Protein AF-A0A1B6IBU1-F1 (afdb_monomer_lite)

Sequence (220 aa):
MGSLEHLNIENLPFLERMDSGTLSNQTMLKSLQVQTWPQIEKYRFRLASVLTTIPSLEKLSVNIQEEILSDQLLGGFSPHLKELRITGENLTAINPESLDGLEDNRGLVLSISHTAINSLPEQLITKLLKIKHLTLDLSHNQFTTFSMDQFYKQPTTWENYGTNLISGGLILNGNQWMCDGSLLRVAQWLRRWLREQVRSTVLDVRLRAVAQIRKATCLT

InterPro domains:
  IPR032675 Leucine-rich repeat domain superfamily [G3DSA:3.80.10.10] (1-219)

pLDDT: mean 86.48, std 11.62, range [50.78, 98.69]

Foldseek 3Di:
DAPAQEDEPPPPPPCPDDALCNCLPNQNHAEYHEEDDPVCCVPHDACLSNLCSHLNHQEYAYEYADQELDASNQNNDHLNHAEYHYEYANHAYYDLRSPPPPLSHQAHEYADAHYAYADHDLSNLVSQLSHQAYEYHDAQYAHAADACCSQPVDRCVCVVVNLRSNLLYYAYYNYAYAPDPRVVSVLVNLVRSLVVCVVPPPVPSSVVSVVRSVRHDYDD

Organism: NCBI:txid320908

Structure (mmCIF, N/CA/C/O backbone):
data_AF-A0A1B6IBU1-F1
#
_entry.id   AF-A0A1B6IBU1-F1
#
loop_
_atom_site.group_PDB
_atom_site.id
_atom_site.type_symbol
_atom_site.label_atom_id
_atom_site.label_alt_id
_atom_site.label_comp_id
_atom_site.label_asym_id
_atom_site.label_entity_id
_atom_site.label_seq_id
_atom_site.pdbx_PDB_ins_code
_atom_site.Cartn_x
_atom_site.Cartn_y
_atom_site.Cartn_z
_atom_site.occupancy
_atom_site.B_iso_or_equiv
_atom_site.auth_seq_id
_atom_site.auth_comp_id
_atom_site.auth_asym_id
_atom_site.auth_atom_id
_atom_site.pdbx_PDB_model_num
ATOM 1 N N . MET A 1 1 ? -19.605 -7.542 24.976 1.00 56.84 1 MET A N 1
ATOM 2 C CA . MET A 1 1 ? -18.286 -7.475 24.310 1.00 56.84 1 MET A CA 1
ATOM 3 C C . MET A 1 1 ? -18.404 -8.195 22.980 1.00 56.84 1 MET A C 1
ATOM 5 O O . MET A 1 1 ? -18.928 -9.303 22.978 1.00 56.84 1 MET A O 1
ATOM 9 N N . GLY A 1 2 ? -18.023 -7.557 21.870 1.00 69.94 2 GLY A N 1
ATOM 10 C CA . GLY A 1 2 ? -18.057 -8.186 20.549 1.00 69.94 2 GLY A CA 1
ATOM 11 C C . GLY A 1 2 ? -16.923 -9.199 20.391 1.00 69.94 2 GLY A C 1
ATOM 12 O O . GLY A 1 2 ? -15.772 -8.883 20.678 1.00 69.94 2 GLY A O 1
ATOM 13 N N . SER A 1 3 ? -17.249 -10.416 19.957 1.00 87.25 3 SER A N 1
ATOM 14 C CA . SER A 1 3 ? -16.292 -11.507 19.707 1.00 87.25 3 SER A CA 1
ATOM 15 C C . SER A 1 3 ? -15.905 -11.635 18.230 1.00 87.25 3 SER A C 1
ATOM 17 O O . SER A 1 3 ? -15.320 -12.640 17.833 1.00 87.25 3 SER A O 1
ATOM 19 N N . LEU A 1 4 ? -16.295 -10.669 17.396 1.00 93.25 4 LEU A N 1
ATOM 20 C CA . LEU A 1 4 ? -16.058 -10.720 15.961 1.00 93.25 4 LEU A CA 1
ATOM 21 C C . LEU A 1 4 ? -14.578 -10.458 15.669 1.00 93.25 4 LEU A C 1
ATOM 23 O O . LEU A 1 4 ? -14.070 -9.397 16.014 1.00 93.25 4 LEU A O 1
ATOM 27 N N . GLU A 1 5 ? -13.901 -11.410 15.025 1.00 95.94 5 GLU A N 1
ATOM 28 C CA . GLU A 1 5 ? -12.484 -11.273 14.644 1.00 95.94 5 GLU A CA 1
ATOM 29 C C . GLU A 1 5 ? -12.283 -10.906 13.169 1.00 95.94 5 GLU A C 1
ATOM 31 O O . GLU A 1 5 ? -11.284 -10.275 12.814 1.00 95.94 5 GLU A O 1
ATOM 36 N N . HIS A 1 6 ? -13.240 -11.277 12.317 1.00 97.31 6 HIS A N 1
ATOM 37 C CA . HIS A 1 6 ? -13.196 -11.075 10.875 1.00 97.31 6 HIS A CA 1
ATOM 38 C C . HIS A 1 6 ? -14.535 -10.526 10.394 1.00 97.31 6 HIS A C 1
ATOM 40 O O . HIS A 1 6 ? -15.583 -11.095 10.700 1.00 97.31 6 HIS A O 1
ATOM 46 N N . LEU A 1 7 ? -14.496 -9.443 9.625 1.00 97.00 7 LEU A N 1
ATOM 47 C CA . LEU A 1 7 ? -15.676 -8.815 9.048 1.00 97.00 7 LEU A CA 1
ATOM 48 C C . LEU A 1 7 ? -15.426 -8.483 7.579 1.00 97.00 7 LEU A C 1
ATOM 50 O O . LEU A 1 7 ? -14.388 -7.920 7.241 1.00 97.00 7 LEU A O 1
ATOM 54 N N . ASN A 1 8 ? -16.395 -8.800 6.724 1.00 97.00 8 ASN A N 1
ATOM 55 C CA . ASN A 1 8 ? -16.472 -8.300 5.358 1.00 97.00 8 ASN A CA 1
ATOM 56 C C . ASN A 1 8 ? -17.789 -7.522 5.202 1.00 97.00 8 ASN A C 1
ATOM 58 O O . ASN A 1 8 ? -18.858 -8.056 5.498 1.00 97.00 8 ASN A O 1
ATOM 62 N N . ILE A 1 9 ? -17.680 -6.262 4.786 1.00 94.56 9 ILE A N 1
ATOM 63 C CA . ILE A 1 9 ? -18.787 -5.340 4.492 1.00 94.56 9 ILE A CA 1
ATOM 64 C C . ILE A 1 9 ? -18.655 -4.726 3.089 1.00 94.56 9 ILE A C 1
ATOM 66 O O . ILE A 1 9 ? -19.127 -3.622 2.838 1.00 94.56 9 ILE A O 1
ATOM 70 N N . GLU A 1 10 ? -17.988 -5.416 2.171 1.00 94.12 10 GLU A N 1
ATOM 71 C CA . GLU A 1 10 ? -17.972 -5.073 0.750 1.00 94.12 10 GLU A CA 1
ATOM 72 C C . GLU A 1 10 ? -19.322 -5.403 0.094 1.00 94.12 10 GLU A C 1
ATOM 74 O O . GLU A 1 10 ? -20.098 -6.224 0.584 1.00 94.12 10 GLU A O 1
ATOM 79 N N . ASN A 1 11 ? -19.588 -4.786 -1.057 1.00 91.88 11 ASN A N 1
ATOM 80 C CA . ASN A 1 11 ? -20.754 -5.032 -1.904 1.00 91.88 11 ASN A CA 1
ATOM 81 C C . ASN A 1 11 ? -22.088 -4.863 -1.167 1.00 91.88 11 ASN A C 1
ATOM 83 O O . ASN A 1 11 ? -22.982 -5.706 -1.251 1.00 91.88 11 ASN A O 1
ATOM 87 N N . LEU A 1 12 ? -22.230 -3.739 -0.464 1.00 91.00 12 LEU A N 1
ATOM 88 C CA . LEU A 1 12 ? -23.486 -3.305 0.147 1.00 91.00 12 LEU A CA 1
ATOM 89 C C . LEU A 1 12 ? -24.153 -2.236 -0.743 1.00 91.00 12 LEU A C 1
ATOM 91 O O . LEU A 1 12 ? -23.999 -1.044 -0.475 1.00 91.00 12 LEU A O 1
ATOM 95 N N . PRO A 1 13 ? -24.881 -2.619 -1.815 1.00 85.12 13 PRO A N 1
ATOM 96 C CA . PRO A 1 13 ? -25.382 -1.680 -2.829 1.00 85.12 13 PRO A CA 1
ATOM 97 C C . PRO A 1 13 ? -26.464 -0.726 -2.312 1.00 85.12 13 PRO A C 1
ATOM 99 O O . PRO A 1 13 ? -26.701 0.316 -2.911 1.00 85.12 13 PRO A O 1
ATOM 102 N N . PHE A 1 14 ? -27.114 -1.079 -1.203 1.00 89.00 14 PHE A N 1
ATOM 103 C CA . PHE A 1 14 ? -28.169 -0.285 -0.570 1.00 89.00 14 PHE A CA 1
ATOM 104 C C . PHE A 1 14 ? -27.694 0.393 0.722 1.00 89.00 14 PHE A C 1
ATOM 106 O O . PHE A 1 14 ? -28.510 0.763 1.562 1.00 89.00 14 PHE A O 1
ATOM 113 N N . LEU A 1 15 ? -26.377 0.512 0.936 1.00 88.56 15 LEU A N 1
ATOM 114 C CA . LEU A 1 15 ? -25.854 1.193 2.115 1.00 88.56 15 LEU A CA 1
ATOM 115 C C . LEU A 1 15 ? -26.104 2.703 2.008 1.00 88.56 15 LEU A C 1
ATOM 117 O O . LEU A 1 15 ? -25.430 3.412 1.268 1.00 88.56 15 LEU A O 1
ATOM 121 N N . GLU A 1 16 ? -27.058 3.200 2.789 1.00 86.25 16 GLU A N 1
ATOM 122 C CA . GLU A 1 16 ? -27.392 4.630 2.826 1.00 86.25 16 GLU A CA 1
ATOM 123 C C . GLU A 1 16 ? -26.594 5.406 3.883 1.00 86.25 16 GLU A C 1
ATOM 125 O O . GLU A 1 16 ? -26.431 6.628 3.789 1.00 86.25 16 GLU A O 1
ATOM 130 N N . ARG A 1 17 ? -26.122 4.710 4.925 1.00 85.62 17 ARG A N 1
ATOM 131 C CA . ARG A 1 17 ? -25.435 5.315 6.067 1.00 85.62 17 ARG A CA 1
ATOM 132 C C . ARG A 1 17 ? -24.555 4.307 6.801 1.00 85.62 17 ARG A C 1
ATOM 134 O O . ARG A 1 17 ? -24.972 3.182 7.056 1.00 85.62 17 ARG A O 1
ATOM 141 N N . MET A 1 18 ? -23.380 4.768 7.216 1.00 85.75 18 MET A N 1
ATOM 142 C CA . MET A 1 18 ? -22.480 4.077 8.134 1.00 85.75 18 MET A CA 1
ATOM 143 C C . MET A 1 18 ? -21.905 5.111 9.100 1.00 85.75 18 MET A C 1
ATOM 145 O O . MET A 1 18 ? -21.360 6.125 8.670 1.00 85.75 18 MET A O 1
ATOM 149 N N . ASP A 1 19 ? -22.075 4.888 10.400 1.00 86.81 19 ASP A N 1
ATOM 150 C CA . ASP A 1 19 ? -21.604 5.814 11.428 1.00 86.81 19 ASP A CA 1
ATOM 151 C C . ASP A 1 19 ? -20.214 5.391 11.921 1.00 86.81 19 ASP A C 1
ATOM 153 O O . ASP A 1 19 ? -19.885 4.204 11.961 1.00 86.81 19 ASP A O 1
ATOM 157 N N . SER A 1 20 ? -19.397 6.350 12.367 1.00 86.06 20 SER A N 1
ATOM 158 C CA . SER A 1 20 ? -18.056 6.065 12.908 1.00 86.06 20 SER A CA 1
ATOM 159 C C . SER A 1 20 ? -18.079 5.060 14.065 1.00 86.06 20 SER A C 1
ATOM 161 O O . SER A 1 20 ? -17.194 4.221 14.187 1.00 86.06 20 SER A O 1
ATOM 163 N N . GLY A 1 21 ? -19.135 5.094 14.880 1.00 87.06 21 GLY A N 1
ATOM 164 C CA . GLY A 1 21 ? -19.317 4.203 16.022 1.00 87.06 21 GLY A CA 1
ATOM 165 C C . GLY A 1 21 ? -19.806 2.793 15.686 1.00 87.06 21 GLY A C 1
ATOM 166 O O . GLY A 1 21 ? -19.865 1.969 16.601 1.00 87.06 21 GLY A O 1
ATOM 167 N N . THR A 1 22 ? -20.148 2.479 14.428 1.00 87.81 22 THR A N 1
ATOM 168 C CA . THR A 1 22 ? -20.769 1.193 14.051 1.00 87.81 22 THR A CA 1
ATOM 169 C C . THR A 1 22 ? -19.946 -0.016 14.509 1.00 87.81 22 THR A C 1
ATOM 171 O O . THR A 1 22 ? -20.518 -1.019 14.938 1.00 87.81 22 THR A O 1
ATOM 174 N N . LEU A 1 23 ? -18.612 0.085 14.484 1.00 90.12 23 LEU A N 1
ATOM 175 C CA . LEU A 1 23 ? -17.702 -1.006 14.855 1.00 90.12 23 LEU A CA 1
ATOM 176 C C . LEU A 1 23 ? -17.010 -0.815 16.215 1.00 90.12 23 LEU A C 1
ATOM 178 O O . LEU A 1 23 ? -16.226 -1.667 16.621 1.00 90.12 23 LEU A O 1
ATOM 182 N N . SER A 1 24 ? -17.369 0.225 16.973 1.00 89.06 24 SER A N 1
ATOM 183 C CA . SER A 1 24 ? -16.704 0.594 18.238 1.00 89.06 24 SER A CA 1
ATOM 184 C C . SER A 1 24 ? -16.730 -0.494 19.322 1.00 89.06 24 SER A C 1
ATOM 186 O O . SER A 1 24 ? -15.814 -0.595 20.134 1.00 89.06 24 SER A O 1
ATOM 188 N N . ASN A 1 25 ? -17.758 -1.348 19.329 1.00 88.94 25 ASN A N 1
ATOM 189 C CA . ASN A 1 25 ? -17.892 -2.447 20.293 1.00 88.94 25 ASN A CA 1
ATOM 190 C C . ASN A 1 25 ? -17.160 -3.738 19.875 1.00 88.94 25 ASN A C 1
ATOM 192 O O . ASN A 1 25 ? -17.177 -4.721 20.627 1.00 88.94 25 ASN A O 1
ATOM 196 N N . GLN A 1 26 ? -16.540 -3.764 18.690 1.00 89.88 26 GLN A N 1
ATOM 197 C CA . GLN A 1 26 ? -15.849 -4.934 18.140 1.00 89.88 26 GLN A CA 1
ATOM 198 C C . GLN A 1 26 ? -14.372 -4.944 18.549 1.00 89.88 26 GLN A C 1
ATOM 200 O O . GLN A 1 26 ? -13.467 -4.871 17.724 1.00 89.88 26 GLN A O 1
ATOM 205 N N . THR A 1 27 ? -14.117 -5.061 19.852 1.00 87.69 27 THR A N 1
ATOM 206 C CA . THR A 1 27 ? -12.764 -4.970 20.429 1.00 87.69 27 THR A CA 1
ATOM 207 C C . THR A 1 27 ? -11.811 -6.073 19.960 1.00 87.69 27 THR A C 1
ATOM 209 O O . THR A 1 27 ? -10.598 -5.912 20.062 1.00 87.69 27 THR A O 1
ATOM 212 N N . MET A 1 28 ? -12.336 -7.185 19.438 1.00 93.44 28 MET A N 1
ATOM 213 C CA . MET A 1 28 ? -11.558 -8.333 18.955 1.00 93.44 28 MET A CA 1
ATOM 214 C C . MET A 1 28 ? -11.354 -8.345 17.432 1.00 93.44 28 MET A C 1
ATOM 216 O O . MET A 1 28 ? -10.768 -9.297 16.916 1.00 93.44 28 MET A O 1
ATOM 220 N N . LEU A 1 29 ? -11.827 -7.325 16.708 1.00 95.69 29 LEU A N 1
ATOM 221 C CA . LEU A 1 29 ? -11.817 -7.309 15.247 1.00 95.69 29 LEU A CA 1
ATOM 222 C C . LEU A 1 29 ? -10.400 -7.108 14.701 1.00 95.69 29 LEU A C 1
ATOM 224 O O . LEU A 1 29 ? -9.851 -6.012 14.731 1.00 95.69 29 LEU A O 1
ATOM 228 N N . LYS A 1 30 ? -9.822 -8.185 14.165 1.00 96.75 30 LYS A N 1
ATOM 229 C CA . LYS A 1 30 ? -8.455 -8.217 13.626 1.00 96.75 30 LYS A CA 1
ATOM 230 C C . LYS A 1 30 ? -8.412 -8.008 12.121 1.00 96.75 30 LYS A C 1
ATOM 232 O O . LYS A 1 30 ? -7.391 -7.561 11.608 1.00 96.75 30 LYS A O 1
ATOM 237 N N . SER A 1 31 ? -9.478 -8.362 11.404 1.00 97.81 31 SER A N 1
ATOM 238 C CA . SER A 1 31 ? -9.526 -8.287 9.945 1.00 97.81 31 SER A CA 1
ATOM 239 C C . SER A 1 31 ? -10.810 -7.631 9.463 1.00 97.81 31 SER A C 1
ATOM 241 O O . SER A 1 31 ? -11.901 -8.099 9.785 1.00 97.81 31 SER A O 1
ATOM 243 N N . LEU A 1 32 ? -10.663 -6.608 8.627 1.00 97.62 32 LEU A N 1
ATOM 244 C CA . LEU A 1 32 ? -11.769 -5.906 7.988 1.00 97.62 32 LEU A CA 1
ATOM 245 C C . LEU A 1 32 ? -11.577 -5.897 6.470 1.00 97.62 32 LEU A C 1
ATOM 247 O O . LEU A 1 32 ? -10.515 -5.516 5.980 1.00 97.62 32 LEU A O 1
ATOM 251 N N . GLN A 1 33 ? -12.609 -6.316 5.745 1.00 98.19 33 GLN A N 1
ATOM 252 C CA . GLN A 1 33 ? -12.761 -6.114 4.306 1.00 98.19 33 GLN A CA 1
ATOM 253 C C . GLN A 1 33 ? -13.912 -5.135 4.097 1.00 98.19 33 GLN A C 1
ATOM 255 O O . GLN A 1 33 ? -14.989 -5.311 4.672 1.00 98.19 33 GLN A O 1
ATOM 260 N N . VAL A 1 34 ? -13.663 -4.068 3.355 1.00 96.06 34 VAL A N 1
ATOM 261 C CA . VAL A 1 34 ? -14.570 -2.927 3.220 1.00 96.06 34 VAL A CA 1
ATOM 262 C C . VAL A 1 34 ? -14.335 -2.252 1.875 1.00 96.06 34 VAL A C 1
ATOM 264 O O . VAL A 1 34 ? -13.316 -2.462 1.228 1.00 96.06 34 VAL A O 1
ATOM 267 N N . GLN A 1 35 ? -15.271 -1.424 1.442 1.00 94.75 35 GLN A N 1
ATOM 268 C CA . GLN A 1 35 ? -15.085 -0.550 0.291 1.00 94.75 35 GLN A CA 1
ATOM 269 C C . GLN A 1 35 ? -15.331 0.896 0.698 1.00 94.75 35 GLN A C 1
ATOM 271 O O . GLN A 1 35 ? -15.991 1.150 1.705 1.00 94.75 35 GLN A O 1
ATOM 276 N N . THR A 1 36 ? -14.829 1.837 -0.089 1.00 93.31 36 THR A N 1
ATOM 277 C CA . THR A 1 36 ? -15.285 3.219 0.035 1.00 93.31 36 THR A CA 1
ATOM 278 C C . THR A 1 36 ? -16.666 3.362 -0.593 1.00 93.31 36 THR A C 1
ATOM 280 O O . THR A 1 36 ? -17.090 2.576 -1.451 1.00 93.31 36 THR A O 1
ATOM 283 N N . TRP A 1 37 ? -17.403 4.371 -0.146 1.00 90.94 37 TRP A N 1
ATOM 284 C CA . TRP A 1 37 ? -18.709 4.694 -0.711 1.00 90.94 37 TRP A CA 1
ATOM 285 C C . TRP A 1 37 ? -18.785 6.195 -1.010 1.00 90.94 37 TRP A C 1
ATOM 287 O O . TRP A 1 37 ? -19.319 6.953 -0.195 1.00 90.94 37 TRP A O 1
ATOM 297 N N . PRO A 1 38 ? -18.317 6.643 -2.192 1.00 88.31 38 PRO A N 1
ATOM 298 C CA . PRO A 1 38 ? -18.193 8.065 -2.528 1.00 88.31 38 PRO A CA 1
ATOM 299 C C . PRO A 1 38 ? -19.498 8.858 -2.342 1.00 88.31 38 PRO A C 1
ATOM 301 O O . PRO A 1 38 ? -19.489 10.032 -1.967 1.00 88.31 38 PRO A O 1
ATOM 304 N N . GLN A 1 39 ? -20.640 8.197 -2.568 1.00 84.12 39 GLN A N 1
ATOM 305 C CA . GLN A 1 39 ? -21.976 8.791 -2.459 1.00 84.12 39 GLN A CA 1
ATOM 306 C C . GLN A 1 39 ? -22.369 9.157 -1.018 1.00 84.12 39 GLN A C 1
ATOM 308 O O . GLN A 1 39 ? -23.148 10.090 -0.817 1.00 84.12 39 GLN A O 1
ATOM 313 N N . ILE A 1 40 ? -21.828 8.459 -0.013 1.00 82.44 40 ILE A N 1
ATOM 314 C CA . ILE A 1 40 ? -22.098 8.725 1.411 1.00 82.44 40 ILE A CA 1
ATOM 315 C C . ILE A 1 40 ? -20.892 9.361 2.121 1.00 82.44 40 ILE A C 1
ATOM 317 O O . ILE A 1 40 ? -21.083 10.145 3.059 1.00 82.44 40 ILE A O 1
ATOM 321 N N . GLU A 1 41 ? -19.664 9.089 1.661 1.00 72.44 41 GLU A N 1
ATOM 322 C CA . GLU A 1 41 ? -18.430 9.582 2.285 1.00 72.44 41 GLU A CA 1
ATOM 323 C C . GLU A 1 41 ? -18.310 11.106 2.237 1.00 72.44 41 GLU A C 1
ATOM 325 O O . GLU A 1 41 ? -17.921 11.755 3.206 1.00 72.44 41 GLU A O 1
ATOM 330 N N . LYS A 1 42 ? -18.752 11.723 1.139 1.00 67.88 42 LYS A N 1
ATOM 331 C CA . LYS A 1 42 ? -18.615 13.170 0.940 1.00 67.88 42 LYS A CA 1
ATOM 332 C C . LYS A 1 42 ? -19.294 14.029 2.020 1.00 67.88 42 LYS A C 1
ATOM 334 O O . LYS A 1 42 ? -18.873 15.163 2.244 1.00 67.88 42 LYS A O 1
ATOM 339 N N . TYR A 1 43 ? -20.341 13.526 2.679 1.00 59.44 43 TYR A N 1
ATOM 340 C CA . TYR A 1 43 ? -21.187 14.348 3.557 1.00 59.44 43 TYR A CA 1
ATOM 341 C C . TYR A 1 43 ? -21.447 13.774 4.950 1.00 59.44 43 TYR A C 1
ATOM 343 O O . TYR A 1 43 ? -21.878 14.523 5.825 1.00 59.44 43 TYR A O 1
ATOM 351 N N . ARG A 1 44 ? -21.272 12.464 5.166 1.00 64.81 44 ARG A N 1
ATOM 352 C CA . ARG A 1 44 ? -21.789 11.807 6.383 1.00 64.81 44 ARG A CA 1
ATOM 353 C C . ARG A 1 44 ? -20.843 10.802 7.023 1.00 64.81 44 ARG A C 1
ATOM 355 O O . ARG A 1 44 ? -20.979 10.542 8.213 1.00 64.81 44 ARG A O 1
ATOM 362 N N . PHE A 1 45 ? -19.910 10.246 6.260 1.00 76.81 45 PHE A N 1
ATOM 363 C CA . PHE A 1 45 ? -19.088 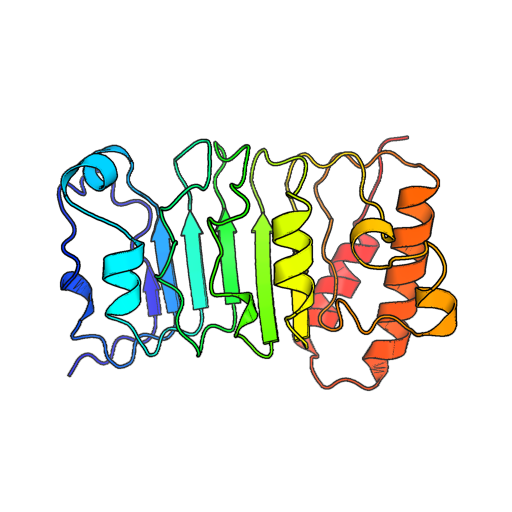9.122 6.686 1.00 76.81 45 PHE A CA 1
ATOM 364 C C . PHE A 1 45 ? -17.633 9.342 6.267 1.00 76.81 45 PHE A C 1
ATOM 366 O O . PHE A 1 45 ? -17.367 9.873 5.202 1.00 76.81 45 PHE A O 1
ATOM 373 N N . ARG A 1 46 ? -16.674 8.940 7.095 1.00 86.31 46 ARG A N 1
ATOM 374 C CA . ARG A 1 46 ? -15.271 8.844 6.683 1.00 86.31 46 ARG A CA 1
ATOM 375 C C . ARG A 1 46 ? -14.756 7.497 7.132 1.00 86.31 46 ARG A C 1
ATOM 377 O O . ARG A 1 46 ? -14.818 7.201 8.328 1.00 86.31 46 ARG A O 1
ATOM 384 N N . LEU A 1 47 ? -14.241 6.702 6.199 1.00 91.50 47 LEU A N 1
ATOM 385 C CA . LEU A 1 47 ? -13.737 5.368 6.507 1.00 91.50 47 LEU A CA 1
ATOM 386 C C . LEU A 1 47 ? -12.645 5.420 7.577 1.00 91.50 47 LEU A C 1
ATOM 388 O O . LEU A 1 47 ? -12.741 4.693 8.565 1.00 91.50 47 LEU A O 1
ATOM 392 N N . ALA A 1 48 ? -11.711 6.368 7.472 1.00 92.31 48 ALA A N 1
ATOM 393 C CA . ALA A 1 48 ? -10.723 6.643 8.512 1.00 92.31 48 ALA A CA 1
ATOM 394 C C . ALA A 1 48 ? -11.335 6.755 9.923 1.00 92.31 48 ALA A C 1
ATOM 396 O O . ALA A 1 48 ? -10.817 6.163 10.865 1.00 92.31 48 ALA A O 1
ATOM 397 N N . SER A 1 49 ? -12.477 7.436 10.078 1.00 91.56 49 SER A N 1
ATOM 398 C CA . SER A 1 49 ? -13.143 7.603 11.378 1.00 91.56 49 SER A CA 1
ATOM 399 C C . SER A 1 49 ? -13.767 6.324 11.934 1.00 91.56 49 SER A C 1
ATOM 401 O O . SER A 1 49 ? -13.961 6.244 13.141 1.00 91.56 49 SER A O 1
ATOM 403 N N . VAL A 1 50 ? -14.102 5.336 11.100 1.00 91.88 50 VAL A N 1
ATOM 404 C CA . VAL A 1 50 ? -14.475 3.998 11.593 1.00 91.88 50 VAL A CA 1
ATOM 405 C C . VAL A 1 50 ? -13.234 3.223 11.994 1.00 91.88 50 VAL A C 1
ATOM 407 O O . VAL A 1 50 ? -13.229 2.598 13.054 1.00 91.88 50 VAL A O 1
ATOM 410 N N . LEU A 1 51 ? -12.179 3.280 11.181 1.00 93.25 51 LEU A N 1
ATOM 411 C CA . LEU A 1 51 ? -10.949 2.534 11.434 1.00 93.25 51 LEU A CA 1
ATOM 412 C C . LEU A 1 51 ? -10.304 2.922 12.774 1.00 93.25 51 LEU A C 1
ATOM 414 O O . LEU A 1 51 ? -9.856 2.040 13.505 1.00 93.25 51 LEU A O 1
ATOM 418 N N . THR A 1 52 ? -10.362 4.200 13.172 1.00 92.00 52 THR A N 1
ATOM 419 C CA . THR A 1 52 ? -9.865 4.644 14.489 1.00 92.00 52 THR A CA 1
ATOM 420 C C . THR A 1 52 ? -10.618 4.035 15.675 1.00 92.00 52 THR A C 1
ATOM 422 O O . THR A 1 52 ? -10.074 3.975 16.776 1.00 92.00 52 THR A O 1
ATOM 425 N N . THR A 1 53 ? -11.845 3.543 15.477 1.00 91.69 53 THR A N 1
ATOM 426 C CA . THR A 1 53 ? -12.619 2.861 16.530 1.00 91.69 53 THR A CA 1
ATOM 427 C C . THR A 1 53 ? -12.260 1.382 16.690 1.00 91.69 53 THR A C 1
ATOM 429 O O . THR A 1 53 ? -12.770 0.731 17.600 1.00 91.69 53 THR A O 1
ATOM 432 N N . ILE A 1 54 ? -11.363 0.855 15.845 1.00 92.56 54 ILE A N 1
ATOM 433 C CA . ILE A 1 54 ? -10.962 -0.557 15.809 1.00 92.56 54 ILE A CA 1
ATOM 434 C C . ILE A 1 54 ? -9.447 -0.666 16.077 1.00 92.56 54 ILE A C 1
ATOM 436 O O . ILE A 1 54 ? -8.665 -0.999 15.185 1.00 92.56 54 ILE A O 1
ATOM 440 N N . PRO A 1 55 ? -8.981 -0.394 17.311 1.00 89.19 55 PRO A N 1
ATOM 441 C CA . PRO A 1 55 ? -7.548 -0.357 17.610 1.00 89.19 55 PRO A CA 1
ATOM 442 C C . PRO A 1 55 ? -6.854 -1.719 17.440 1.00 89.19 55 PRO A C 1
ATOM 444 O O . PRO A 1 55 ? -5.647 -1.770 17.218 1.00 89.19 55 PRO A O 1
ATOM 447 N N . SER A 1 56 ? -7.598 -2.825 17.509 1.00 92.75 56 SER A N 1
ATOM 448 C CA . SER A 1 56 ? -7.087 -4.193 17.354 1.00 92.75 56 SER A CA 1
ATOM 449 C C . SER A 1 56 ? -6.906 -4.646 15.902 1.00 92.75 56 SER A C 1
ATOM 451 O O . SER A 1 56 ? -6.471 -5.777 15.676 1.00 92.75 56 SER A O 1
ATOM 453 N N . LEU A 1 57 ? -7.210 -3.789 14.921 1.00 95.38 57 LEU A N 1
ATOM 454 C CA . LEU A 1 57 ? -7.147 -4.148 13.511 1.00 95.38 57 LEU A CA 1
ATOM 455 C C . LEU A 1 57 ? -5.707 -4.457 13.074 1.00 95.38 57 LEU A C 1
ATOM 457 O O . LEU A 1 57 ? -4.821 -3.608 13.144 1.00 95.38 57 LEU A O 1
ATOM 461 N N . GLU A 1 58 ? -5.490 -5.671 12.571 1.00 96.69 58 GLU A N 1
ATOM 462 C CA . GLU A 1 58 ? -4.199 -6.129 12.047 1.00 96.69 58 GLU A CA 1
ATOM 463 C C . GLU A 1 58 ? -4.193 -6.235 10.518 1.00 96.69 58 GLU A C 1
ATOM 465 O O . GLU A 1 58 ? -3.131 -6.160 9.898 1.00 96.69 58 GLU A O 1
ATOM 470 N N . LYS A 1 59 ? -5.362 -6.442 9.901 1.00 97.81 59 LYS A N 1
ATOM 471 C CA . LYS A 1 59 ? -5.515 -6.633 8.457 1.00 97.81 59 LYS A CA 1
ATOM 472 C C . LYS A 1 59 ? -6.658 -5.793 7.916 1.00 97.81 59 LYS A C 1
ATOM 474 O O . LYS A 1 59 ? -7.805 -5.965 8.329 1.00 97.81 59 LYS A O 1
ATOM 479 N N . LEU A 1 60 ? -6.352 -4.945 6.949 1.00 98.00 60 LEU A N 1
ATOM 480 C CA . LEU A 1 60 ? -7.327 -4.105 6.274 1.00 98.00 60 LEU A CA 1
ATOM 481 C C . LEU A 1 60 ? -7.281 -4.378 4.771 1.00 98.00 60 LEU A C 1
ATOM 483 O O . LEU A 1 60 ? -6.229 -4.253 4.153 1.00 98.00 60 LEU A O 1
ATOM 487 N N . SER A 1 61 ? -8.420 -4.743 4.189 1.00 98.50 61 SER A N 1
ATOM 488 C CA . SER A 1 61 ? -8.629 -4.782 2.741 1.00 98.50 61 SER A CA 1
ATOM 489 C C . SER A 1 61 ? -9.660 -3.727 2.381 1.00 98.50 61 SER A C 1
ATOM 491 O O . SER A 1 61 ? -10.764 -3.757 2.923 1.00 98.50 61 SER A O 1
ATOM 493 N N . VAL A 1 62 ? -9.295 -2.799 1.501 1.00 97.88 62 VAL A N 1
ATOM 494 C CA . VAL A 1 62 ? -10.173 -1.725 1.040 1.00 97.88 62 VAL A CA 1
ATOM 495 C C . VAL A 1 62 ? -10.289 -1.757 -0.475 1.00 97.88 62 VAL A C 1
ATOM 497 O O . VAL A 1 62 ? -9.281 -1.742 -1.186 1.00 97.88 62 VAL A O 1
ATOM 500 N N . ASN A 1 63 ? -11.521 -1.767 -0.967 1.00 98.00 63 ASN A N 1
ATOM 501 C CA . ASN A 1 63 ? -11.834 -1.516 -2.366 1.00 98.00 63 ASN A CA 1
ATOM 502 C C . ASN A 1 63 ? -12.213 -0.038 -2.569 1.00 98.00 63 ASN A C 1
ATOM 504 O O . ASN A 1 63 ? -13.302 0.389 -2.184 1.00 98.00 63 ASN A O 1
ATOM 508 N N . ILE A 1 64 ? -11.301 0.740 -3.146 1.00 97.12 64 ILE A N 1
ATOM 509 C CA . ILE A 1 64 ? -11.466 2.165 -3.437 1.00 97.12 64 ILE A CA 1
ATOM 510 C C . ILE A 1 64 ? -12.312 2.320 -4.702 1.00 97.12 64 ILE A C 1
ATOM 512 O O . ILE A 1 64 ? -11.951 1.839 -5.774 1.00 97.12 64 ILE A O 1
ATOM 516 N N . GLN A 1 65 ? -13.456 2.984 -4.571 1.00 95.25 65 GLN A N 1
ATOM 517 C CA . GLN A 1 65 ? -14.385 3.236 -5.674 1.00 95.25 65 GLN A CA 1
ATOM 518 C C . GLN A 1 65 ? -14.051 4.517 -6.453 1.00 95.25 65 GLN A C 1
ATOM 520 O O . GLN A 1 65 ? -14.481 4.673 -7.597 1.00 95.25 65 GLN A O 1
ATOM 525 N N . GLU A 1 66 ? -13.319 5.440 -5.830 1.00 95.06 66 GLU A N 1
ATOM 526 C CA . GLU A 1 66 ? -12.857 6.699 -6.406 1.00 95.06 66 GLU A CA 1
ATOM 527 C C . GLU A 1 66 ? -11.677 6.516 -7.371 1.00 95.06 66 GLU A C 1
ATOM 529 O O . GLU A 1 66 ? -10.920 5.550 -7.302 1.00 95.06 66 GLU A O 1
ATOM 534 N N . GLU A 1 67 ? -11.469 7.511 -8.236 1.00 97.25 67 GLU A N 1
ATOM 535 C CA . GLU A 1 67 ? -10.324 7.541 -9.154 1.00 97.25 67 GLU A CA 1
ATOM 536 C C . GLU A 1 67 ? -8.990 7.836 -8.460 1.00 97.25 67 GLU A C 1
ATOM 538 O O . GLU A 1 67 ? -7.929 7.475 -8.972 1.00 97.25 67 GLU A O 1
ATOM 543 N N . ILE A 1 68 ? -9.032 8.510 -7.307 1.00 97.12 68 ILE A N 1
ATOM 544 C CA . ILE A 1 68 ? -7.855 8.983 -6.578 1.00 97.12 68 ILE A CA 1
ATOM 545 C C . ILE A 1 68 ? -7.990 8.601 -5.107 1.00 97.12 68 ILE A C 1
ATOM 547 O O . ILE A 1 68 ? -8.973 8.953 -4.452 1.00 97.12 68 ILE A O 1
ATOM 551 N N . LEU A 1 69 ? -6.961 7.942 -4.572 1.00 97.12 69 LEU A N 1
ATOM 552 C CA . LEU A 1 69 ? -6.807 7.741 -3.136 1.00 97.12 69 LEU A CA 1
ATOM 553 C C . LEU A 1 69 ? -6.260 9.036 -2.519 1.00 97.12 69 LEU A C 1
ATOM 555 O O . LEU A 1 69 ? -5.075 9.342 -2.662 1.00 97.12 69 LEU A O 1
ATOM 559 N 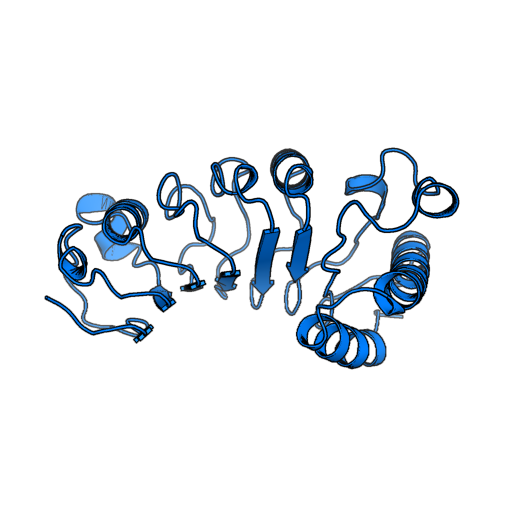N . SER A 1 70 ? -7.131 9.809 -1.873 1.00 95.06 70 SER A N 1
ATOM 560 C CA . SER A 1 70 ? -6.836 11.125 -1.302 1.00 95.06 70 SER A CA 1
ATOM 561 C C . SER A 1 70 ? -6.757 11.091 0.219 1.00 95.06 70 SER A C 1
ATOM 563 O O . SER A 1 70 ? -5.679 11.188 0.789 1.00 95.06 70 SER A O 1
ATOM 565 N N . ASP A 1 71 ? -7.895 10.975 0.885 1.00 92.50 71 ASP A N 1
ATOM 566 C CA . ASP A 1 71 ? -8.052 11.166 2.327 1.00 92.50 71 ASP A CA 1
ATOM 567 C C . ASP A 1 71 ? -8.952 10.101 2.964 1.00 92.50 71 ASP A C 1
ATOM 569 O O . ASP A 1 71 ? -9.156 10.116 4.176 1.00 92.50 71 ASP A O 1
ATOM 573 N N . GLN A 1 72 ? -9.433 9.131 2.178 1.00 93.31 72 GLN A N 1
ATOM 574 C CA . GLN A 1 72 ? -10.355 8.081 2.620 1.00 93.31 72 GLN A CA 1
ATOM 575 C C . GLN A 1 72 ? -9.800 7.283 3.813 1.00 93.31 72 GLN A C 1
ATOM 577 O O . GLN A 1 72 ? -10.548 6.904 4.718 1.00 93.31 72 GLN A O 1
ATOM 582 N N . LEU A 1 73 ? -8.481 7.059 3.837 1.00 94.50 73 LEU A N 1
ATOM 583 C CA . LEU A 1 73 ? -7.777 6.292 4.874 1.00 94.50 73 LEU A CA 1
ATOM 584 C C . LEU A 1 73 ? -6.931 7.158 5.819 1.00 94.50 73 LEU A C 1
ATOM 586 O O . LEU A 1 73 ? -6.410 6.643 6.810 1.00 94.50 73 LEU A O 1
ATOM 590 N N . LEU A 1 74 ? -6.798 8.456 5.536 1.00 92.44 74 LEU A N 1
ATOM 591 C CA . LEU A 1 74 ? -5.867 9.337 6.234 1.00 92.44 74 LEU A CA 1
ATOM 592 C C . LEU A 1 74 ? -6.201 9.425 7.730 1.00 92.44 74 LEU A C 1
ATOM 594 O O . LEU A 1 74 ? -7.305 9.809 8.117 1.00 92.44 74 LEU A O 1
ATOM 598 N N . GLY A 1 75 ? -5.231 9.069 8.576 1.00 89.38 75 GLY A N 1
ATOM 599 C CA . GLY A 1 75 ? -5.390 9.049 10.034 1.00 89.38 75 GLY A CA 1
ATOM 600 C C . GLY A 1 75 ? -6.189 7.857 10.577 1.00 89.38 75 GLY A C 1
ATOM 601 O O . GLY A 1 75 ? -6.505 7.837 11.764 1.00 89.38 75 GLY A O 1
ATOM 602 N N . GLY A 1 76 ? -6.522 6.872 9.736 1.00 91.69 76 GLY A N 1
ATOM 603 C CA . GLY A 1 76 ? -7.279 5.677 10.120 1.00 91.69 76 GLY A CA 1
ATOM 604 C C . GLY A 1 76 ? -6.433 4.451 10.478 1.00 91.69 76 GLY A C 1
ATOM 605 O O . GLY A 1 76 ? -6.992 3.429 10.866 1.00 91.69 76 GLY A O 1
ATOM 606 N N . PHE A 1 77 ? -5.107 4.492 10.327 1.00 93.06 77 PHE A N 1
ATOM 607 C CA . PHE A 1 77 ? -4.274 3.299 10.505 1.00 93.06 77 PHE A CA 1
ATOM 608 C C . PHE A 1 77 ? -4.040 2.948 11.980 1.00 93.06 77 PHE A C 1
ATOM 610 O O . PHE A 1 77 ? -3.686 3.798 12.795 1.00 93.06 77 PHE A O 1
ATOM 617 N N . SER A 1 78 ? -4.194 1.662 12.310 1.00 90.56 78 SER A N 1
ATOM 618 C CA . SER A 1 78 ? -3.825 1.119 13.620 1.00 90.56 78 SER A CA 1
ATOM 619 C C . SER A 1 78 ? -2.305 0.913 13.718 1.00 90.56 78 SER A C 1
ATOM 621 O O . SER A 1 78 ? -1.700 0.440 12.753 1.00 90.56 78 SER A O 1
ATOM 623 N N . PRO A 1 79 ? -1.677 1.149 14.888 1.00 87.50 79 PRO A N 1
ATOM 624 C CA . PRO A 1 79 ? -0.268 0.809 15.126 1.00 87.50 79 PRO A CA 1
ATOM 625 C C . PRO A 1 79 ? 0.014 -0.706 15.110 1.00 87.50 79 PRO A C 1
ATOM 627 O O . PRO A 1 79 ? 1.170 -1.128 15.180 1.00 87.50 79 PRO A O 1
ATOM 630 N N . HIS A 1 80 ? -1.030 -1.539 15.077 1.00 91.88 80 HIS A N 1
ATOM 631 C CA . HIS A 1 80 ? -0.932 -2.996 14.983 1.00 91.88 80 HIS A CA 1
ATOM 632 C C . HIS A 1 80 ? -1.173 -3.526 13.565 1.00 91.88 80 HIS A C 1
ATOM 634 O O . HIS A 1 80 ? -1.201 -4.745 13.373 1.00 91.88 80 HIS A O 1
ATOM 640 N N . LEU A 1 81 ? -1.334 -2.640 12.577 1.00 95.56 81 LEU A N 1
ATOM 641 C CA . LEU A 1 81 ? -1.595 -3.021 11.198 1.00 95.56 81 LEU A CA 1
ATOM 642 C C . LEU A 1 81 ? -0.389 -3.768 10.606 1.00 95.56 81 LEU A C 1
ATOM 644 O O . LEU A 1 81 ? 0.720 -3.250 10.517 1.00 95.56 81 LEU A O 1
ATOM 648 N N . LYS A 1 82 ? -0.620 -5.010 10.183 1.00 95.12 82 LYS A N 1
ATOM 649 C CA . LYS A 1 82 ? 0.379 -5.895 9.564 1.00 95.12 82 LYS A CA 1
ATOM 650 C C . LYS A 1 82 ? 0.176 -6.016 8.060 1.00 95.12 82 LYS A C 1
ATOM 652 O O . LYS A 1 82 ? 1.133 -6.279 7.336 1.00 95.12 82 LYS A O 1
ATOM 657 N N . GLU A 1 83 ? -1.059 -5.858 7.590 1.00 96.69 83 GLU A N 1
ATOM 658 C CA . GLU A 1 83 ? -1.432 -6.028 6.187 1.00 96.69 83 GLU A CA 1
ATOM 659 C C . GLU A 1 83 ? -2.435 -4.949 5.771 1.00 96.69 83 GLU A C 1
ATOM 661 O O . GLU A 1 83 ? -3.503 -4.820 6.373 1.00 96.69 83 GLU A O 1
ATOM 666 N N . LEU A 1 84 ? -2.088 -4.198 4.728 1.00 97.88 84 LEU A N 1
ATOM 667 C CA . LEU A 1 84 ? -2.974 -3.270 4.039 1.00 97.88 84 LEU A CA 1
ATOM 668 C C . LEU A 1 84 ? -3.080 -3.693 2.578 1.00 97.88 84 LEU A C 1
ATOM 670 O O . LEU A 1 84 ? -2.087 -3.699 1.851 1.00 97.88 84 LEU A O 1
ATOM 674 N N . ARG A 1 85 ? -4.293 -4.023 2.147 1.00 98.44 85 ARG A N 1
ATOM 675 C CA . ARG A 1 85 ? -4.622 -4.311 0.758 1.00 98.44 85 ARG A CA 1
ATOM 676 C C . ARG A 1 85 ? -5.541 -3.225 0.221 1.00 98.44 85 ARG A C 1
ATOM 678 O O . ARG A 1 85 ? -6.595 -2.969 0.787 1.00 98.44 85 ARG A O 1
ATOM 685 N N . ILE A 1 86 ? -5.136 -2.617 -0.880 1.00 98.56 86 ILE A N 1
ATOM 686 C CA . ILE A 1 86 ? -5.862 -1.591 -1.612 1.00 98.56 86 ILE A CA 1
ATOM 687 C C . ILE A 1 86 ? -6.142 -2.157 -3.001 1.00 98.56 86 ILE A C 1
ATOM 689 O O . ILE A 1 86 ? -5.240 -2.638 -3.689 1.00 98.56 86 ILE A O 1
ATOM 693 N N . THR A 1 87 ? -7.410 -2.126 -3.383 1.00 98.69 87 THR A N 1
ATOM 694 C CA . THR A 1 87 ? -7.908 -2.518 -4.706 1.00 98.69 87 THR A CA 1
ATOM 695 C C . THR A 1 87 ? -8.846 -1.435 -5.223 1.00 98.69 87 THR A C 1
ATOM 697 O O . THR A 1 87 ? -9.221 -0.554 -4.451 1.00 98.69 87 THR A O 1
ATOM 700 N N . GLY A 1 88 ? -9.204 -1.469 -6.503 1.00 97.75 88 GLY A N 1
ATOM 701 C CA . GLY A 1 88 ? -10.146 -0.509 -7.070 1.00 97.75 88 GLY A CA 1
ATOM 702 C C . GLY A 1 88 ? -9.941 -0.354 -8.563 1.00 97.75 88 GLY A C 1
ATOM 703 O O . GLY A 1 88 ? -8.957 0.242 -8.990 1.00 97.75 88 GLY A O 1
ATOM 704 N N . GLU A 1 89 ? -10.874 -0.861 -9.365 1.00 96.44 89 GLU A N 1
ATOM 705 C CA . GLU A 1 89 ? -10.751 -0.853 -10.830 1.00 96.44 89 GLU A CA 1
ATOM 706 C C . GLU A 1 89 ? -10.686 0.569 -11.411 1.00 96.44 89 GLU A C 1
ATOM 708 O O . GLU A 1 89 ? -10.025 0.791 -12.425 1.00 96.44 89 GLU A O 1
ATOM 713 N N . ASN A 1 90 ? -11.310 1.537 -10.732 1.00 97.00 90 ASN A N 1
ATOM 714 C CA . ASN A 1 90 ? -11.285 2.950 -11.111 1.00 97.00 90 ASN A CA 1
ATOM 715 C C . ASN A 1 90 ? -10.063 3.700 -10.570 1.00 97.00 90 ASN A C 1
ATOM 717 O O . ASN A 1 90 ? -9.800 4.816 -11.010 1.00 97.00 90 ASN A O 1
ATOM 721 N N . LEU A 1 91 ? -9.326 3.128 -9.613 1.00 98.44 91 LEU A N 1
ATOM 722 C CA . LEU A 1 91 ? -8.241 3.822 -8.931 1.00 98.44 91 LEU A CA 1
ATOM 723 C C . LEU A 1 91 ? -7.054 4.006 -9.885 1.00 98.44 91 LEU A C 1
ATOM 725 O O . LEU A 1 91 ? -6.419 3.037 -10.298 1.00 98.44 91 LEU A O 1
ATOM 729 N N . THR A 1 92 ? -6.742 5.255 -10.222 1.00 98.38 92 THR A N 1
ATOM 730 C CA . THR A 1 92 ? -5.692 5.633 -11.187 1.00 98.38 92 THR A CA 1
ATOM 731 C C . THR A 1 92 ? -4.507 6.336 -10.536 1.00 98.38 92 THR A C 1
ATOM 733 O O . THR A 1 92 ? -3.395 6.268 -11.060 1.00 98.38 92 THR A O 1
ATOM 736 N N . ALA A 1 93 ? -4.716 6.991 -9.391 1.00 98.12 93 ALA A N 1
ATOM 737 C CA . ALA A 1 93 ? -3.682 7.764 -8.715 1.00 98.12 93 ALA A CA 1
ATOM 738 C C . ALA A 1 93 ? -3.773 7.665 -7.188 1.00 98.12 93 ALA A C 1
ATOM 740 O O . ALA A 1 93 ? -4.827 7.404 -6.610 1.00 98.12 93 ALA A O 1
ATOM 741 N N . ILE A 1 94 ? -2.642 7.915 -6.529 1.00 98.00 94 ILE A N 1
ATOM 742 C CA . ILE A 1 94 ? -2.525 7.964 -5.071 1.00 98.00 94 ILE A CA 1
ATOM 743 C C . ILE A 1 94 ? -1.906 9.304 -4.689 1.00 98.00 94 ILE A C 1
ATOM 745 O O . ILE A 1 94 ? -0.835 9.647 -5.191 1.00 98.00 94 ILE A O 1
ATOM 749 N N . ASN A 1 95 ? -2.543 10.040 -3.780 1.00 97.31 95 ASN A N 1
ATOM 750 C CA . ASN A 1 95 ? -1.944 11.240 -3.205 1.00 97.31 95 ASN A CA 1
ATOM 751 C C . ASN A 1 95 ? -0.822 10.854 -2.228 1.00 97.31 95 ASN A C 1
ATOM 753 O O . ASN A 1 95 ? -0.991 9.902 -1.458 1.00 97.31 95 ASN A O 1
ATOM 757 N N . PRO A 1 96 ? 0.305 11.586 -2.198 1.00 93.94 96 PRO A N 1
ATOM 758 C CA . PRO A 1 96 ? 1.452 11.227 -1.365 1.00 93.94 96 PRO A CA 1
ATOM 759 C C . PRO A 1 96 ? 1.186 11.168 0.143 1.00 93.94 96 PRO A C 1
ATOM 761 O O . PRO A 1 96 ? 1.916 10.488 0.864 1.00 93.94 96 PRO A O 1
ATOM 764 N N . GLU A 1 97 ? 0.187 11.906 0.619 1.00 95.06 97 GLU A N 1
ATOM 765 C CA . GLU A 1 97 ? -0.197 11.996 2.028 1.00 95.06 97 GLU A CA 1
ATOM 766 C C . GLU A 1 97 ? -1.308 11.013 2.407 1.00 95.06 97 GLU A C 1
ATOM 768 O O . GLU A 1 97 ? -1.584 10.817 3.584 1.00 95.06 97 GLU A O 1
ATOM 773 N N . SER A 1 98 ? -1.950 10.365 1.430 1.00 95.06 98 SER A N 1
ATOM 774 C CA . SER A 1 98 ? -3.137 9.522 1.659 1.00 95.06 98 SER A CA 1
ATOM 775 C C . SER A 1 98 ? -2.895 8.310 2.560 1.00 95.06 98 SER A C 1
ATOM 777 O O . SER A 1 98 ? -3.835 7.753 3.131 1.00 95.06 98 SER A O 1
ATOM 779 N N . LEU A 1 99 ? -1.629 7.910 2.687 1.00 95.50 99 LEU A N 1
ATOM 780 C CA . LEU A 1 99 ? -1.168 6.765 3.461 1.00 95.50 99 LEU A CA 1
ATOM 781 C C . LEU A 1 99 ? -0.275 7.172 4.648 1.00 95.50 99 LEU A C 1
ATOM 783 O O . LEU A 1 99 ? 0.482 6.348 5.163 1.00 95.50 99 LEU A O 1
ATOM 787 N N . ASP A 1 100 ? -0.355 8.430 5.087 1.00 94.69 100 ASP A N 1
ATOM 788 C CA . ASP A 1 100 ? 0.430 8.919 6.222 1.00 94.69 100 ASP A CA 1
ATOM 789 C C . ASP A 1 100 ? 0.073 8.189 7.518 1.00 94.69 100 ASP A C 1
ATOM 791 O O . ASP A 1 100 ? -1.097 7.935 7.821 1.00 94.69 100 ASP A O 1
ATOM 795 N N . GLY A 1 101 ? 1.112 7.849 8.282 1.00 92.56 101 GLY A N 1
ATOM 796 C CA . GLY A 1 101 ? 1.034 7.044 9.501 1.00 92.56 101 GLY A CA 1
ATOM 797 C C . GLY A 1 101 ? 1.400 5.574 9.279 1.00 92.56 101 GLY A C 1
ATOM 798 O O . GLY A 1 101 ? 1.664 4.857 10.244 1.00 92.56 101 GLY A O 1
ATOM 799 N N . LEU A 1 102 ? 1.488 5.098 8.029 1.00 93.06 102 LEU A N 1
ATOM 800 C CA . LEU A 1 102 ? 1.989 3.744 7.765 1.00 93.06 102 LEU A CA 1
ATOM 801 C C . LEU A 1 102 ? 3.469 3.594 8.125 1.00 93.06 102 LEU A C 1
ATOM 803 O O . LEU A 1 102 ? 3.871 2.505 8.541 1.00 93.06 102 LEU A O 1
ATOM 80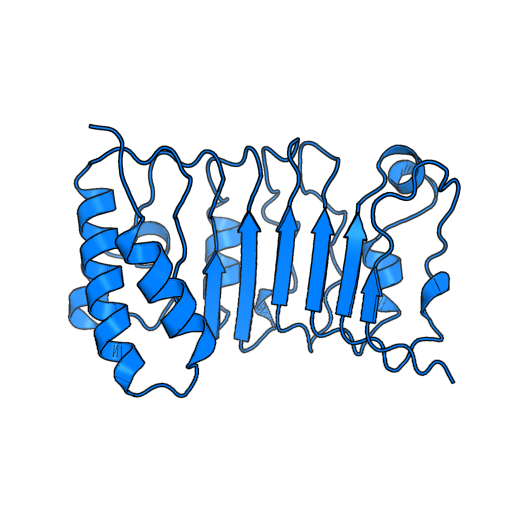7 N N . GLU A 1 103 ? 4.264 4.660 8.001 1.00 92.00 103 GLU A N 1
ATOM 808 C CA . GLU A 1 103 ? 5.702 4.649 8.291 1.00 92.00 103 GLU A CA 1
ATOM 809 C C . GLU A 1 103 ? 6.055 4.320 9.749 1.00 92.00 103 GLU A C 1
ATOM 811 O O . GLU A 1 103 ? 7.188 3.924 10.022 1.00 92.00 103 GLU A O 1
ATOM 816 N N . ASP A 1 104 ? 5.094 4.439 10.668 1.00 90.75 104 ASP A N 1
ATOM 817 C CA . ASP A 1 104 ? 5.278 4.140 12.089 1.00 90.75 104 ASP A CA 1
ATOM 818 C C . ASP A 1 104 ? 5.272 2.624 12.373 1.00 90.75 104 ASP A C 1
ATOM 820 O O . ASP A 1 104 ? 5.667 2.169 13.454 1.00 90.75 104 ASP A O 1
ATOM 824 N N . ASN A 1 105 ? 4.870 1.808 11.391 1.00 89.38 105 ASN A N 1
ATOM 825 C CA . ASN A 1 105 ? 4.850 0.356 11.514 1.00 89.38 105 ASN A CA 1
ATOM 826 C C . ASN A 1 105 ? 6.254 -0.245 11.362 1.00 89.38 105 ASN A C 1
ATOM 828 O O . ASN A 1 105 ? 7.041 0.106 10.485 1.00 89.38 105 ASN A O 1
ATOM 832 N N . ARG A 1 106 ? 6.569 -1.251 12.190 1.00 87.56 106 ARG A N 1
ATOM 833 C CA . ARG A 1 106 ? 7.852 -1.979 12.096 1.00 87.56 106 ARG A CA 1
ATOM 834 C C . ARG A 1 106 ? 7.899 -2.966 10.930 1.00 87.56 106 ARG A C 1
ATOM 836 O O . ARG A 1 106 ? 8.983 -3.275 10.435 1.00 87.56 106 ARG A O 1
ATOM 843 N N . GLY A 1 107 ? 6.748 -3.488 10.522 1.00 89.81 107 GLY A N 1
ATOM 844 C CA . GLY A 1 107 ? 6.620 -4.424 9.415 1.00 89.81 107 GLY A CA 1
ATOM 845 C C . GLY A 1 107 ? 5.216 -4.380 8.845 1.00 89.81 107 GLY A C 1
ATOM 846 O O . GLY A 1 107 ? 4.253 -4.388 9.604 1.00 89.81 107 GLY A O 1
ATOM 847 N N . LEU A 1 108 ? 5.127 -4.314 7.522 1.00 93.19 108 LEU A N 1
ATOM 848 C CA . LEU A 1 108 ? 3.877 -4.112 6.806 1.00 93.19 108 LEU A CA 1
ATOM 849 C C . LEU A 1 108 ? 3.926 -4.854 5.475 1.00 93.19 108 LEU A C 1
ATOM 851 O O . LEU A 1 108 ? 4.910 -4.771 4.738 1.00 93.19 108 LEU A O 1
ATOM 855 N N . VAL A 1 109 ? 2.841 -5.546 5.151 1.00 93.94 109 VAL A N 1
ATOM 856 C CA . VAL A 1 109 ? 2.547 -5.988 3.790 1.00 93.94 109 VAL A CA 1
ATOM 857 C C . VAL A 1 109 ? 1.599 -4.968 3.176 1.00 93.94 109 VAL A C 1
ATOM 859 O O . VAL A 1 109 ? 0.438 -4.901 3.571 1.00 93.94 109 VAL A O 1
ATOM 862 N N . LEU A 1 110 ? 2.099 -4.170 2.234 1.00 96.00 110 LEU A N 1
ATOM 863 C CA . LEU A 1 110 ? 1.293 -3.240 1.453 1.00 96.00 110 LEU A CA 1
ATOM 864 C C . LEU A 1 110 ? 1.049 -3.841 0.070 1.00 96.00 110 LEU A C 1
ATOM 866 O O . LEU A 1 110 ? 1.990 -4.034 -0.698 1.00 96.00 110 LEU A O 1
ATOM 870 N N . SER A 1 111 ? -0.210 -4.123 -0.244 1.00 97.06 111 SER A N 1
ATOM 871 C CA . SER A 1 111 ? -0.648 -4.547 -1.572 1.00 97.06 111 SER A CA 1
ATOM 872 C C . SER A 1 111 ? -1.514 -3.455 -2.180 1.00 97.06 111 SER A C 1
ATOM 874 O O . SER A 1 111 ? -2.528 -3.084 -1.602 1.00 97.06 111 SER A O 1
ATOM 876 N N . ILE A 1 112 ? -1.115 -2.943 -3.336 1.00 98.06 112 ILE A N 1
ATOM 877 C CA . ILE A 1 112 ? -1.927 -2.096 -4.207 1.00 98.06 112 ILE A CA 1
ATOM 878 C C . ILE A 1 112 ? -2.071 -2.907 -5.486 1.00 98.06 112 ILE A C 1
ATOM 880 O O . ILE A 1 112 ? -1.100 -3.057 -6.222 1.00 98.06 112 ILE A O 1
ATOM 884 N N . SER A 1 113 ? -3.231 -3.510 -5.723 1.00 97.50 113 SER A N 1
ATOM 885 C CA . SER A 1 113 ? -3.411 -4.440 -6.843 1.00 97.50 113 SER A CA 1
ATOM 886 C C . SER A 1 113 ? -4.794 -4.339 -7.456 1.00 97.50 113 SER A C 1
ATOM 888 O O . SER A 1 113 ? -5.733 -3.935 -6.779 1.00 97.50 113 SER A O 1
ATOM 890 N N . HIS A 1 114 ? -4.939 -4.777 -8.706 1.00 98.06 114 HIS A N 1
ATOM 891 C CA . HIS A 1 114 ? -6.209 -4.707 -9.437 1.00 98.06 114 HIS A CA 1
ATOM 892 C C . HIS A 1 114 ? -6.710 -3.258 -9.526 1.00 98.06 114 HIS A C 1
ATOM 894 O O . HIS A 1 114 ? -7.850 -2.954 -9.176 1.00 98.06 114 HIS A O 1
ATOM 900 N N . THR A 1 115 ? -5.810 -2.364 -9.945 1.00 98.56 115 THR A N 1
ATOM 901 C CA . THR A 1 115 ? -6.078 -0.935 -10.147 1.00 98.56 115 THR A CA 1
ATOM 902 C C . THR A 1 115 ? -5.577 -0.476 -11.515 1.00 98.56 115 THR A C 1
ATOM 904 O O . THR A 1 115 ? -4.898 -1.213 -12.233 1.00 98.56 115 THR A O 1
ATOM 907 N N . ALA A 1 116 ? -5.878 0.767 -11.874 1.00 98.12 116 ALA A N 1
ATOM 908 C CA . ALA A 1 116 ? -5.350 1.430 -13.059 1.00 98.12 116 ALA A CA 1
ATOM 909 C C . ALA A 1 116 ? -4.078 2.259 -12.779 1.00 98.12 116 ALA A C 1
ATOM 911 O O . ALA A 1 116 ? -3.630 3.015 -13.639 1.00 98.12 116 ALA A O 1
ATOM 912 N N . ILE A 1 117 ? -3.470 2.126 -11.595 1.00 97.88 117 ILE A N 1
ATOM 913 C CA . ILE A 1 117 ? -2.254 2.863 -11.230 1.00 97.88 117 ILE A CA 1
ATOM 914 C C . ILE A 1 117 ? -1.072 2.424 -12.101 1.00 97.88 117 ILE A C 1
ATOM 916 O O . ILE A 1 117 ? -0.846 1.235 -12.327 1.00 97.88 117 ILE A O 1
ATOM 920 N N . ASN A 1 118 ? -0.269 3.391 -12.544 1.00 96.00 118 ASN A N 1
ATOM 921 C CA . ASN A 1 118 ? 0.934 3.155 -13.348 1.00 96.00 118 ASN A CA 1
ATOM 922 C C . ASN A 1 118 ? 2.237 3.668 -12.707 1.00 96.00 118 ASN A C 1
ATOM 924 O O . ASN A 1 118 ? 3.320 3.432 -13.243 1.00 96.00 118 ASN A O 1
ATOM 928 N N . SER A 1 119 ? 2.148 4.382 -11.584 1.00 94.75 119 SER A N 1
ATOM 929 C CA . SER A 1 119 ? 3.285 4.956 -10.864 1.00 94.75 119 SER A CA 1
ATOM 930 C C . SER A 1 119 ? 2.917 5.233 -9.403 1.00 94.75 119 SER A C 1
ATOM 932 O O . SER A 1 119 ? 1.749 5.422 -9.070 1.00 94.75 119 SER A O 1
ATOM 934 N N . LEU A 1 120 ? 3.916 5.253 -8.517 1.00 94.62 120 LEU A N 1
ATOM 935 C CA . LEU A 1 120 ? 3.752 5.696 -7.130 1.00 94.62 120 LEU A CA 1
ATOM 936 C C . LEU A 1 120 ? 4.456 7.045 -6.935 1.00 94.62 120 LEU A C 1
ATOM 938 O O . LEU A 1 120 ? 5.558 7.220 -7.465 1.00 94.62 120 LEU A O 1
ATOM 942 N N . PRO A 1 121 ? 3.891 7.977 -6.146 1.00 94.94 121 PRO A N 1
ATOM 943 C CA . PRO A 1 121 ? 4.572 9.225 -5.827 1.00 94.94 121 PRO A CA 1
ATOM 944 C C . PRO A 1 121 ? 5.889 8.993 -5.074 1.00 94.94 121 PRO A C 1
ATOM 946 O O . PRO A 1 121 ? 5.952 8.200 -4.133 1.00 94.94 121 PRO A O 1
ATOM 949 N N . GLU A 1 122 ? 6.933 9.750 -5.418 1.00 91.94 122 GLU A N 1
ATOM 950 C CA . GLU A 1 122 ? 8.261 9.642 -4.789 1.00 91.94 122 GLU A CA 1
ATOM 951 C C . GLU A 1 122 ? 8.220 9.877 -3.270 1.00 91.94 122 GLU A C 1
ATOM 953 O O . GLU A 1 122 ? 8.869 9.177 -2.487 1.00 91.94 122 GLU A O 1
ATOM 958 N N . GLN A 1 123 ? 7.405 10.837 -2.834 1.00 93.25 123 GLN A N 1
ATOM 959 C CA . GLN A 1 123 ? 7.219 11.131 -1.415 1.00 93.25 123 GLN A CA 1
ATOM 960 C C .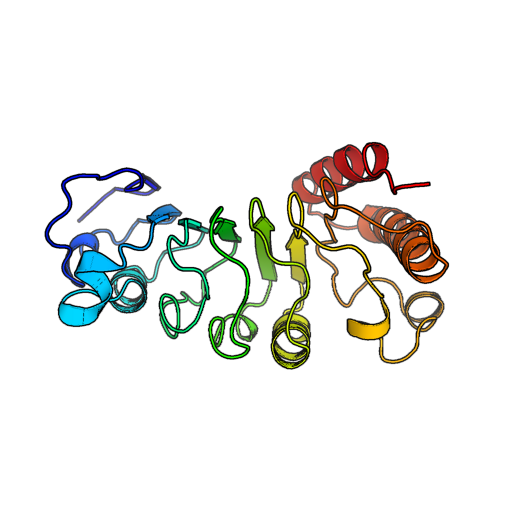 GLN A 1 123 ? 6.577 9.953 -0.665 1.00 93.25 123 GLN A C 1
ATOM 962 O O . GLN A 1 123 ? 6.991 9.655 0.456 1.00 93.25 123 GLN A O 1
ATOM 967 N N . LEU A 1 124 ? 5.630 9.240 -1.290 1.00 94.12 124 LEU A N 1
ATOM 968 C CA . LEU A 1 124 ? 5.035 8.035 -0.709 1.00 94.12 124 LEU A CA 1
ATOM 969 C C . LEU A 1 124 ? 6.091 6.934 -0.567 1.00 94.12 124 LEU A C 1
ATOM 971 O O . LEU A 1 124 ? 6.242 6.362 0.509 1.00 94.12 124 LEU A O 1
ATOM 975 N N . ILE A 1 125 ? 6.878 6.683 -1.618 1.00 91.88 125 ILE A N 1
ATOM 976 C CA . ILE A 1 125 ? 7.974 5.700 -1.583 1.00 91.88 125 ILE A CA 1
ATOM 977 C C . ILE A 1 125 ? 8.955 6.026 -0.446 1.00 91.88 125 ILE A C 1
ATOM 979 O O . ILE A 1 125 ? 9.330 5.144 0.326 1.00 91.88 125 ILE A O 1
ATOM 983 N N . THR A 1 126 ? 9.312 7.302 -0.285 1.00 91.19 126 THR A N 1
ATOM 984 C CA . THR A 1 126 ? 10.211 7.768 0.781 1.00 91.19 126 THR A CA 1
ATOM 985 C C . THR A 1 126 ? 9.666 7.469 2.180 1.00 91.19 126 THR A C 1
ATOM 987 O O . THR A 1 126 ? 10.433 7.091 3.068 1.00 91.19 126 THR A O 1
ATOM 990 N N . LYS A 1 127 ? 8.352 7.613 2.396 1.00 92.12 127 LYS A N 1
ATOM 991 C CA . LYS A 1 127 ? 7.697 7.259 3.666 1.00 92.12 127 LYS A CA 1
ATOM 992 C C . LYS A 1 127 ? 7.697 5.744 3.880 1.00 92.12 127 LYS A C 1
ATOM 994 O O . LYS A 1 127 ? 8.125 5.286 4.937 1.00 92.12 127 LYS A O 1
ATOM 999 N N . LEU A 1 128 ? 7.325 4.966 2.861 1.00 92.06 128 LEU A N 1
ATOM 1000 C CA . LEU A 1 128 ? 7.297 3.500 2.925 1.00 92.06 128 LEU A CA 1
ATOM 1001 C C . LEU A 1 128 ? 8.676 2.895 3.232 1.00 92.06 128 LEU A C 1
ATOM 1003 O O . LEU A 1 128 ? 8.769 1.932 3.987 1.00 92.06 128 LEU A O 1
ATOM 1007 N N . LEU A 1 129 ? 9.757 3.493 2.725 1.00 89.19 129 LEU A N 1
ATOM 1008 C CA . LEU A 1 129 ? 11.138 3.069 2.994 1.00 89.19 129 LEU A CA 1
ATOM 1009 C C . LEU A 1 129 ? 11.576 3.199 4.463 1.00 89.19 129 LEU A C 1
ATOM 1011 O O . LEU A 1 129 ? 12.611 2.647 4.839 1.00 89.19 129 LEU A O 1
ATOM 1015 N N . LYS A 1 130 ? 10.815 3.906 5.309 1.00 90.81 130 LYS A N 1
ATOM 1016 C CA . LYS A 1 130 ? 11.058 3.950 6.760 1.00 90.81 130 LYS A CA 1
ATOM 1017 C C . LYS A 1 130 ? 10.617 2.657 7.465 1.00 90.81 130 LYS A C 1
ATOM 1019 O O . LYS A 1 130 ? 11.091 2.372 8.565 1.00 90.81 130 LYS A O 1
ATOM 1024 N N . ILE A 1 131 ? 9.758 1.853 6.831 1.00 90.50 131 ILE A N 1
ATOM 1025 C CA . ILE A 1 131 ? 9.235 0.596 7.376 1.00 90.50 131 ILE A CA 1
ATOM 1026 C C . ILE A 1 131 ? 10.297 -0.498 7.231 1.00 90.50 131 ILE A C 1
ATOM 1028 O O . ILE A 1 131 ? 10.613 -0.958 6.135 1.00 90.50 131 ILE A O 1
ATOM 1032 N N . LYS A 1 132 ? 10.827 -0.975 8.362 1.00 85.88 132 LYS A N 1
ATOM 1033 C CA . LYS A 1 132 ? 11.948 -1.934 8.398 1.00 85.88 132 LYS A CA 1
ATOM 1034 C C . LYS A 1 132 ? 11.660 -3.246 7.655 1.00 85.88 132 LYS A C 1
ATOM 1036 O O . LYS A 1 132 ? 12.534 -3.787 6.974 1.00 85.88 132 LYS A O 1
ATOM 1041 N N . HIS A 1 133 ? 10.452 -3.781 7.819 1.00 86.81 133 HIS A N 1
ATOM 1042 C CA . HIS A 1 133 ? 10.016 -5.036 7.205 1.00 86.81 133 HIS A CA 1
ATOM 1043 C C . HIS A 1 133 ? 8.849 -4.812 6.244 1.00 86.81 133 HIS A C 1
ATOM 1045 O O . HIS A 1 133 ? 7.754 -5.332 6.450 1.00 86.81 133 HIS A O 1
ATOM 1051 N N . LEU A 1 134 ? 9.089 -4.010 5.206 1.00 90.12 134 LEU A N 1
ATOM 1052 C CA . LEU A 1 134 ? 8.124 -3.771 4.139 1.00 90.12 134 LEU A CA 1
ATOM 1053 C C . LEU A 1 134 ? 8.113 -4.924 3.128 1.00 90.12 134 LEU A C 1
ATOM 1055 O O . LEU A 1 134 ? 9.161 -5.306 2.603 1.00 90.12 134 LEU A O 1
ATOM 1059 N N . THR A 1 135 ? 6.920 -5.429 2.827 1.00 90.25 135 THR A N 1
ATOM 1060 C CA . THR A 1 135 ? 6.617 -6.178 1.601 1.00 90.25 135 THR A CA 1
ATOM 1061 C C . THR A 1 135 ? 5.747 -5.295 0.723 1.00 90.25 135 THR A C 1
ATOM 1063 O O . THR A 1 135 ? 4.747 -4.770 1.213 1.00 90.25 135 THR A O 1
ATOM 1066 N N . LEU A 1 136 ? 6.105 -5.150 -0.550 1.00 92.06 136 LEU A N 1
ATOM 1067 C CA . LEU A 1 136 ? 5.344 -4.350 -1.503 1.00 92.06 136 LEU A CA 1
ATOM 1068 C C . LEU A 1 136 ? 4.803 -5.235 -2.627 1.00 92.06 136 LEU A C 1
ATOM 1070 O O . LEU A 1 136 ? 5.555 -5.910 -3.327 1.00 92.06 136 LEU A O 1
ATOM 1074 N N . ASP A 1 137 ? 3.493 -5.224 -2.805 1.00 93.31 137 ASP A N 1
ATOM 1075 C CA . ASP A 1 137 ? 2.804 -5.909 -3.889 1.00 93.31 137 ASP A CA 1
ATOM 1076 C C . ASP A 1 137 ? 2.116 -4.876 -4.781 1.00 93.31 137 ASP A C 1
ATOM 1078 O O . ASP A 1 137 ? 1.205 -4.183 -4.343 1.00 93.31 137 ASP A O 1
ATOM 1082 N N . LEU A 1 138 ? 2.590 -4.766 -6.021 1.00 94.62 138 LEU A N 1
ATOM 1083 C CA . LEU A 1 138 ? 2.051 -3.894 -7.067 1.00 94.62 138 LEU A CA 1
ATOM 1084 C C . LEU A 1 138 ? 1.485 -4.715 -8.226 1.00 94.62 138 LEU A C 1
ATOM 1086 O O . LEU A 1 138 ? 1.499 -4.263 -9.373 1.00 94.62 138 LEU A O 1
ATOM 1090 N N . SER A 1 139 ? 1.066 -5.953 -7.965 1.00 93.06 139 SER A N 1
ATOM 1091 C CA . SER A 1 139 ? 0.565 -6.843 -9.005 1.00 93.06 139 SER A CA 1
ATOM 1092 C C . SER A 1 139 ? -0.750 -6.364 -9.623 1.00 93.06 139 SER A C 1
ATOM 1094 O O . SER A 1 139 ? -1.541 -5.679 -8.987 1.00 93.06 139 SER A O 1
ATOM 1096 N N . HIS A 1 140 ? -1.008 -6.768 -10.868 1.00 95.56 140 HIS A N 1
ATOM 1097 C CA . HIS A 1 140 ? -2.274 -6.509 -11.563 1.00 95.56 140 HIS A CA 1
ATOM 1098 C C . HIS A 1 140 ? -2.634 -5.016 -11.643 1.00 95.56 140 HIS A C 1
ATOM 1100 O O . HIS A 1 140 ? -3.748 -4.628 -11.311 1.00 95.56 140 HIS A O 1
ATOM 1106 N N . ASN A 1 141 ? -1.680 -4.188 -12.066 1.00 96.88 141 ASN A N 1
ATOM 1107 C CA . ASN A 1 141 ? -1.867 -2.756 -12.287 1.00 96.88 141 ASN A CA 1
ATOM 1108 C C . ASN A 1 141 ? -1.432 -2.379 -13.721 1.00 96.88 141 ASN A C 1
ATOM 1110 O O . ASN A 1 141 ? -1.320 -3.242 -14.595 1.00 96.88 141 ASN A O 1
ATOM 1114 N N . GLN A 1 142 ? -1.179 -1.094 -13.982 1.00 96.31 142 GLN A N 1
ATOM 1115 C CA . GLN A 1 142 ? -0.793 -0.566 -15.297 1.00 96.31 142 GLN A CA 1
ATOM 1116 C C . GLN A 1 142 ? 0.651 -0.046 -15.342 1.00 96.31 142 GLN A C 1
ATOM 1118 O O . GLN A 1 142 ? 0.987 0.813 -16.158 1.00 96.31 142 GLN A O 1
ATOM 1123 N N . PHE A 1 143 ? 1.535 -0.545 -14.475 1.00 94.38 143 PHE A N 1
ATOM 1124 C CA . PHE A 1 143 ? 2.936 -0.138 -14.523 1.00 94.38 143 PHE A CA 1
ATOM 1125 C C . PHE A 1 143 ? 3.605 -0.650 -15.805 1.00 94.38 143 PHE A C 1
ATOM 1127 O O . PHE A 1 143 ? 3.438 -1.807 -16.199 1.00 94.38 143 PHE A O 1
ATOM 1134 N N . THR A 1 144 ? 4.404 0.210 -16.431 1.00 92.94 144 THR A N 1
ATOM 1135 C CA . THR A 1 144 ? 5.213 -0.132 -17.613 1.00 92.94 144 THR A CA 1
ATOM 1136 C C . THR A 1 144 ? 6.706 -0.139 -17.315 1.00 92.94 144 THR A C 1
ATOM 1138 O O . THR A 1 144 ? 7.461 -0.868 -17.954 1.00 92.94 144 THR A O 1
ATOM 1141 N N . THR A 1 145 ? 7.141 0.616 -16.304 1.00 89.31 145 THR A N 1
ATOM 1142 C CA . THR A 1 145 ? 8.532 0.678 -15.841 1.00 89.31 145 THR A CA 1
ATOM 1143 C C . THR A 1 145 ? 8.599 0.609 -14.323 1.00 89.31 145 THR A C 1
ATOM 1145 O O . THR A 1 145 ? 7.688 1.050 -13.622 1.00 89.31 145 THR A O 1
ATOM 1148 N N . PHE A 1 146 ? 9.686 0.042 -13.806 1.00 87.81 146 PHE A N 1
ATOM 1149 C CA . PHE A 1 146 ? 9.982 0.030 -12.379 1.00 87.81 146 PHE A CA 1
ATOM 1150 C C . PHE A 1 146 ? 11.492 0.078 -12.199 1.00 87.81 146 PHE A C 1
ATOM 1152 O O . PHE A 1 146 ? 12.208 -0.789 -12.701 1.00 87.81 146 PHE A O 1
ATOM 1159 N N . SER A 1 147 ? 11.984 1.085 -11.478 1.00 84.44 147 SER A N 1
ATOM 1160 C CA . SER A 1 147 ? 13.414 1.226 -11.221 1.00 84.44 147 SER A CA 1
ATOM 1161 C C . SER A 1 147 ? 13.725 1.010 -9.749 1.00 84.44 147 SER A C 1
ATOM 1163 O O . SER A 1 147 ? 13.135 1.645 -8.876 1.00 84.44 147 SER A O 1
ATOM 1165 N N . MET A 1 148 ? 14.734 0.178 -9.478 1.00 83.06 148 MET A N 1
ATOM 1166 C CA . MET A 1 148 ? 15.288 0.031 -8.129 1.00 83.06 148 MET A CA 1
ATOM 1167 C C . MET A 1 148 ? 15.872 1.347 -7.596 1.00 83.06 148 MET A C 1
ATOM 1169 O O . MET A 1 148 ? 16.023 1.485 -6.385 1.00 83.06 148 MET A O 1
ATOM 1173 N N . ASP A 1 149 ? 16.151 2.317 -8.470 1.00 80.62 149 ASP A N 1
ATOM 1174 C CA . ASP A 1 149 ? 16.690 3.637 -8.120 1.00 80.62 149 ASP A CA 1
ATOM 1175 C C . ASP A 1 149 ? 15.733 4.425 -7.206 1.00 80.62 149 ASP A C 1
ATOM 1177 O O . ASP A 1 149 ? 16.167 5.262 -6.420 1.00 80.62 149 ASP A O 1
ATOM 1181 N N . GLN A 1 150 ? 14.434 4.102 -7.247 1.00 78.75 150 GLN A N 1
ATOM 1182 C CA . GLN A 1 150 ? 13.421 4.663 -6.347 1.00 78.75 150 GLN A CA 1
ATOM 1183 C C . GLN A 1 150 ? 13.611 4.226 -4.886 1.00 78.75 150 GLN A C 1
ATOM 1185 O O . GLN A 1 150 ? 13.164 4.909 -3.969 1.00 78.75 150 GLN A O 1
ATOM 1190 N N . PHE A 1 151 ? 14.279 3.092 -4.659 1.00 78.19 151 PHE A N 1
ATOM 1191 C CA . PHE A 1 151 ? 14.550 2.555 -3.323 1.00 78.19 151 PHE A CA 1
ATOM 1192 C C . PHE A 1 151 ? 16.018 2.714 -2.940 1.00 78.19 151 PHE A C 1
ATOM 1194 O O . PHE A 1 151 ? 16.348 2.935 -1.779 1.00 78.19 151 PHE A O 1
ATOM 1201 N N . TYR A 1 152 ? 16.909 2.628 -3.921 1.00 75.62 152 TYR A N 1
ATOM 1202 C CA . TYR A 1 152 ? 18.347 2.668 -3.743 1.00 75.62 152 TYR A CA 1
ATOM 1203 C C . TYR A 1 152 ? 18.902 3.935 -4.386 1.00 75.62 152 TYR A C 1
ATOM 1205 O O . TYR A 1 152 ? 18.929 4.045 -5.605 1.00 75.62 152 TYR A O 1
ATOM 1213 N N . LYS A 1 153 ? 19.427 4.862 -3.569 1.00 67.88 153 LYS A N 1
ATOM 1214 C CA . LYS A 1 153 ? 20.012 6.142 -4.029 1.00 67.88 153 LYS A CA 1
ATOM 1215 C C . LYS A 1 153 ? 21.033 6.001 -5.169 1.00 67.88 153 LYS A C 1
ATOM 1217 O O . LYS A 1 153 ? 21.286 6.969 -5.875 1.00 67.88 153 LYS A O 1
ATOM 1222 N N . GLN A 1 154 ? 21.653 4.829 -5.320 1.00 64.44 154 GLN A N 1
ATOM 1223 C CA . GLN A 1 154 ? 22.452 4.493 -6.496 1.00 64.44 154 GLN A CA 1
ATOM 1224 C C . GLN A 1 154 ? 22.045 3.110 -7.039 1.00 64.44 154 GLN A C 1
ATOM 1226 O O . GLN A 1 154 ? 21.933 2.172 -6.238 1.00 64.44 154 GLN A O 1
ATOM 1231 N N . PRO A 1 155 ? 21.933 2.940 -8.371 1.00 57.19 155 PRO A N 1
ATOM 1232 C CA . PRO A 1 155 ? 21.356 1.754 -9.015 1.00 57.19 155 PRO A CA 1
ATOM 1233 C C . PRO A 1 155 ? 21.983 0.406 -8.665 1.00 57.19 155 PRO A C 1
ATOM 1235 O O . PRO A 1 155 ? 21.342 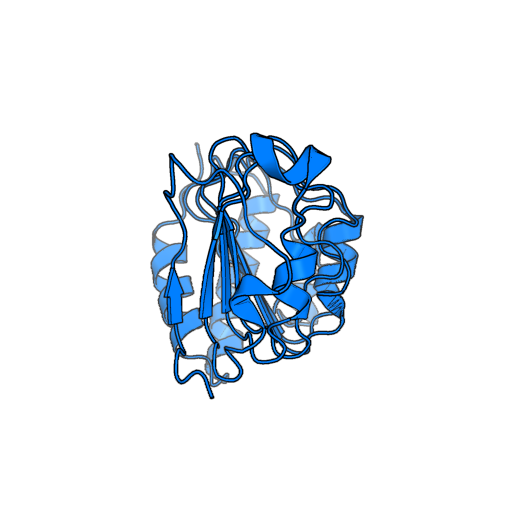-0.627 -8.832 1.00 57.19 155 PRO A O 1
ATOM 1238 N N . THR A 1 156 ? 23.236 0.403 -8.210 1.00 61.88 156 THR A N 1
ATOM 1239 C CA . THR A 1 156 ? 24.027 -0.797 -7.896 1.00 61.88 156 THR A CA 1
ATOM 1240 C C . THR A 1 156 ? 24.328 -0.934 -6.405 1.00 61.88 156 THR A C 1
ATOM 1242 O O . THR A 1 156 ? 24.976 -1.886 -5.988 1.00 61.88 156 THR A O 1
ATOM 1245 N N . THR A 1 157 ? 23.850 -0.029 -5.544 1.00 67.06 157 THR A N 1
ATOM 1246 C CA . THR A 1 157 ? 24.151 -0.115 -4.099 1.00 67.06 157 THR A CA 1
ATOM 1247 C C . THR A 1 157 ? 23.611 -1.382 -3.447 1.00 67.06 157 THR A C 1
ATOM 1249 O O . THR A 1 157 ? 24.261 -1.930 -2.558 1.00 67.06 157 THR A O 1
ATOM 1252 N N . TRP A 1 158 ? 22.493 -1.931 -3.920 1.00 66.62 158 TRP A N 1
ATOM 1253 C CA . TRP A 1 158 ? 22.014 -3.233 -3.447 1.00 66.62 158 TRP A CA 1
ATOM 1254 C C . TRP A 1 158 ? 22.991 -4.380 -3.762 1.00 66.62 158 TRP A C 1
ATOM 1256 O O . TRP A 1 158 ? 22.984 -5.390 -3.057 1.00 66.62 158 TRP A O 1
ATOM 1266 N N . GLU A 1 159 ? 23.874 -4.231 -4.758 1.00 69.25 159 GLU A N 1
ATOM 1267 C CA . GLU A 1 159 ? 24.937 -5.200 -5.053 1.00 69.25 159 GLU A CA 1
ATOM 1268 C C . GLU A 1 159 ? 25.997 -5.250 -3.941 1.00 69.25 159 GLU A C 1
ATOM 1270 O O . GLU A 1 159 ? 26.559 -6.309 -3.659 1.00 69.25 159 GLU A O 1
ATOM 1275 N N . ASN A 1 160 ? 26.205 -4.143 -3.230 1.00 67.44 160 ASN A N 1
ATOM 1276 C CA . ASN A 1 160 ? 27.189 -4.057 -2.152 1.00 67.44 160 ASN A CA 1
ATOM 1277 C C . ASN A 1 160 ? 26.552 -4.228 -0.764 1.00 67.44 160 ASN A C 1
ATOM 1279 O O . ASN A 1 160 ? 27.132 -4.878 0.102 1.00 67.44 160 ASN A O 1
ATOM 1283 N N . TYR A 1 161 ? 25.341 -3.700 -0.558 1.00 69.94 161 TYR A N 1
ATOM 1284 C CA . TYR A 1 161 ? 24.707 -3.585 0.765 1.00 69.94 161 TYR A CA 1
ATOM 1285 C C . TYR A 1 161 ? 23.511 -4.531 0.989 1.00 69.94 161 TYR A C 1
ATOM 1287 O O . TYR A 1 161 ? 22.962 -4.585 2.091 1.00 69.94 161 TYR A O 1
ATOM 1295 N N . GLY A 1 162 ? 23.118 -5.304 -0.029 1.00 76.44 162 GLY A N 1
ATOM 1296 C CA . GLY A 1 162 ? 22.038 -6.289 0.061 1.00 76.44 162 GLY A CA 1
ATOM 1297 C C . GLY A 1 162 ? 20.629 -5.732 -0.154 1.00 76.44 162 GLY A C 1
ATOM 1298 O O . GLY A 1 162 ? 20.413 -4.564 -0.485 1.00 76.44 162 GLY A O 1
ATOM 1299 N N . THR A 1 163 ? 19.638 -6.604 0.023 1.00 80.81 163 THR A N 1
ATOM 1300 C CA . THR A 1 163 ? 18.227 -6.372 -0.342 1.00 80.81 163 THR A CA 1
ATOM 1301 C C . THR A 1 163 ? 17.344 -5.914 0.829 1.00 80.81 163 THR A C 1
ATOM 1303 O O . THR A 1 163 ? 16.132 -6.108 0.836 1.00 80.81 163 THR A O 1
ATOM 1306 N N . ASN A 1 164 ? 17.948 -5.277 1.836 1.00 76.94 164 ASN A N 1
ATOM 1307 C CA . ASN A 1 164 ? 17.310 -5.036 3.136 1.00 76.94 164 ASN A CA 1
ATOM 1308 C C . ASN A 1 164 ? 16.283 -3.886 3.174 1.00 76.94 164 ASN A C 1
ATOM 1310 O O . ASN A 1 164 ? 15.518 -3.824 4.131 1.00 76.94 164 ASN A O 1
ATOM 1314 N N . LEU A 1 165 ? 16.247 -2.992 2.174 1.00 76.12 165 LEU A N 1
ATOM 1315 C CA . LEU A 1 165 ? 15.321 -1.843 2.156 1.00 76.12 165 LEU A CA 1
ATOM 1316 C C . LEU A 1 165 ? 13.857 -2.259 1.947 1.00 76.12 165 LEU A C 1
ATOM 1318 O O . LEU A 1 165 ? 12.967 -1.684 2.557 1.00 76.12 165 LEU A O 1
ATOM 1322 N N . ILE A 1 166 ? 13.616 -3.300 1.145 1.00 78.94 166 ILE A N 1
ATOM 1323 C CA . ILE A 1 166 ? 12.310 -3.967 1.023 1.00 78.94 166 ILE A CA 1
ATOM 1324 C C . ILE A 1 166 ? 12.504 -5.417 1.467 1.00 78.94 166 ILE A C 1
ATOM 1326 O O . ILE A 1 166 ? 12.416 -6.360 0.679 1.00 78.94 166 ILE A O 1
ATOM 1330 N N . SER A 1 167 ? 12.875 -5.596 2.738 1.00 79.62 167 SER A N 1
ATOM 1331 C CA . SER A 1 167 ? 13.278 -6.911 3.252 1.00 79.62 167 SER A CA 1
ATOM 1332 C C . SER A 1 167 ? 12.167 -7.963 3.157 1.00 79.62 167 SER A C 1
ATOM 1334 O O . SER A 1 167 ? 12.465 -9.146 2.995 1.00 79.62 167 SER A O 1
ATOM 1336 N N . GLY A 1 168 ? 10.899 -7.542 3.175 1.00 78.12 168 GLY A N 1
ATOM 1337 C CA . GLY A 1 168 ? 9.737 -8.409 2.995 1.00 78.12 168 GLY A CA 1
ATOM 1338 C C . GLY A 1 168 ? 9.496 -8.857 1.550 1.00 78.12 168 GLY A C 1
ATOM 1339 O O . GLY A 1 168 ? 8.846 -9.873 1.335 1.00 78.12 168 GLY A O 1
ATOM 1340 N N . GLY A 1 169 ? 10.093 -8.188 0.561 1.00 84.06 169 GLY A N 1
ATOM 1341 C CA . GLY A 1 169 ? 10.042 -8.584 -0.846 1.00 84.06 169 GLY A CA 1
ATOM 1342 C C . GLY A 1 169 ? 9.105 -7.750 -1.711 1.00 84.06 169 GLY A C 1
ATOM 1343 O O . GLY A 1 169 ? 8.416 -6.846 -1.240 1.00 84.06 169 GLY A O 1
ATOM 1344 N N . LEU A 1 170 ? 9.120 -8.066 -3.005 1.00 87.38 170 LEU A N 1
ATOM 1345 C CA . LEU A 1 170 ? 8.447 -7.303 -4.050 1.00 87.38 170 LEU A CA 1
ATOM 1346 C C . LEU A 1 170 ? 7.664 -8.238 -4.986 1.00 87.38 170 LEU A C 1
ATOM 1348 O O . LEU A 1 170 ? 8.209 -9.238 -5.461 1.00 87.38 170 LEU A O 1
ATOM 1352 N N . ILE A 1 171 ? 6.401 -7.908 -5.259 1.00 88.81 171 ILE A N 1
ATOM 1353 C CA . ILE A 1 171 ? 5.505 -8.658 -6.153 1.00 88.81 171 ILE A CA 1
ATOM 1354 C C . ILE A 1 171 ? 5.025 -7.720 -7.269 1.00 88.81 171 ILE A C 1
ATOM 1356 O O . ILE A 1 171 ? 4.476 -6.661 -6.990 1.00 88.81 171 ILE A O 1
ATOM 1360 N N . LEU A 1 172 ? 5.260 -8.097 -8.532 1.00 89.56 172 LEU A N 1
ATOM 1361 C CA . LEU A 1 172 ? 5.085 -7.218 -9.703 1.00 89.56 172 LEU A CA 1
ATOM 1362 C C . LEU A 1 172 ? 4.287 -7.850 -10.862 1.00 89.56 172 LEU A C 1
ATOM 1364 O O . LEU A 1 172 ? 4.159 -7.243 -11.924 1.00 89.56 172 LEU A O 1
ATOM 1368 N N . ASN A 1 173 ? 3.793 -9.083 -10.736 1.00 88.69 173 ASN A N 1
ATOM 1369 C CA . ASN A 1 173 ? 3.140 -9.793 -11.847 1.00 88.69 173 ASN A CA 1
ATOM 1370 C C . ASN A 1 173 ? 1.858 -9.089 -12.332 1.00 88.69 173 ASN A C 1
ATOM 1372 O O . ASN A 1 173 ? 1.225 -8.363 -11.580 1.00 88.69 173 ASN A O 1
ATOM 1376 N N . GLY A 1 174 ? 1.433 -9.340 -13.572 1.00 90.12 174 GLY A N 1
ATOM 1377 C CA . GLY A 1 174 ? 0.169 -8.795 -14.090 1.00 90.12 174 GLY A CA 1
ATOM 1378 C C . GLY A 1 174 ? 0.208 -7.309 -14.467 1.00 90.12 174 GLY A C 1
ATOM 1379 O O . GLY A 1 174 ? -0.843 -6.693 -14.547 1.00 90.12 174 GLY A O 1
ATOM 1380 N N . ASN A 1 175 ? 1.396 -6.749 -14.690 1.00 92.69 175 ASN A N 1
ATOM 1381 C CA . ASN A 1 175 ? 1.605 -5.406 -15.240 1.00 92.69 175 ASN A CA 1
ATOM 1382 C C . ASN A 1 175 ? 2.129 -5.488 -16.684 1.00 92.69 175 ASN A C 1
ATOM 1384 O O . ASN A 1 175 ? 2.548 -6.555 -17.141 1.00 92.69 175 ASN A O 1
ATOM 1388 N N . GLN A 1 176 ? 2.155 -4.354 -17.386 1.00 91.94 176 GLN A N 1
ATOM 1389 C CA . GLN A 1 176 ? 2.593 -4.236 -18.782 1.00 91.94 176 GLN A CA 1
ATOM 1390 C C . GLN A 1 176 ? 4.070 -3.827 -18.879 1.00 91.94 176 GLN A C 1
ATOM 1392 O O . GLN A 1 176 ? 4.420 -2.833 -19.512 1.00 91.94 176 GLN A O 1
ATOM 1397 N N . TRP A 1 177 ? 4.949 -4.580 -18.216 1.00 91.25 177 TRP A N 1
ATOM 1398 C CA . TRP A 1 177 ? 6.367 -4.233 -18.120 1.00 91.25 177 TRP A CA 1
ATOM 1399 C C . TRP A 1 177 ? 7.051 -4.159 -19.487 1.00 91.25 177 TRP A C 1
ATOM 1401 O O . TRP A 1 177 ? 6.980 -5.110 -20.265 1.00 91.25 177 TRP A O 1
ATOM 1411 N N . MET A 1 178 ? 7.792 -3.081 -19.734 1.00 91.31 178 MET A N 1
ATOM 1412 C CA . MET A 1 178 ? 8.722 -2.984 -20.857 1.00 91.31 178 MET A CA 1
ATOM 1413 C C . MET A 1 178 ? 10.018 -3.735 -20.530 1.00 91.31 178 MET A C 1
ATOM 1415 O O . MET A 1 178 ? 10.596 -3.547 -19.457 1.00 91.31 178 MET A O 1
ATOM 1419 N N . CYS A 1 179 ? 10.489 -4.589 -21.445 1.00 87.94 179 CYS A N 1
ATOM 1420 C CA . CYS A 1 179 ? 11.741 -5.330 -21.278 1.00 87.94 179 CYS A CA 1
ATOM 1421 C C . CYS A 1 179 ? 12.974 -4.421 -21.484 1.00 87.94 179 CYS A C 1
ATOM 1423 O O . CYS A 1 179 ? 13.650 -4.497 -22.509 1.00 87.94 179 CYS A O 1
ATOM 1425 N N . ASP A 1 180 ? 13.289 -3.565 -20.511 1.00 87.25 180 ASP A N 1
ATOM 1426 C CA . ASP A 1 180 ? 14.448 -2.669 -20.555 1.00 87.25 180 ASP A CA 1
ATOM 1427 C C . ASP A 1 180 ? 15.545 -3.037 -19.529 1.00 87.25 180 ASP A C 1
ATOM 1429 O O . ASP A 1 180 ? 15.451 -4.000 -18.757 1.00 87.25 180 ASP A O 1
ATOM 1433 N N . GLY A 1 181 ? 16.631 -2.258 -19.516 1.00 86.75 181 GLY A N 1
ATOM 1434 C CA . GLY A 1 181 ? 17.722 -2.444 -18.557 1.00 86.75 181 GLY A CA 1
ATOM 1435 C C . GLY A 1 181 ? 17.311 -2.197 -17.099 1.00 86.75 181 GLY A C 1
ATOM 1436 O O . GLY A 1 181 ? 17.922 -2.763 -16.191 1.00 86.75 181 GLY A O 1
ATOM 1437 N N . SER A 1 182 ? 16.272 -1.392 -16.850 1.00 86.88 182 SER A N 1
ATOM 1438 C CA . SER A 1 182 ? 15.766 -1.147 -15.497 1.00 86.88 182 SER A CA 1
ATOM 1439 C C . SER A 1 182 ? 15.108 -2.408 -14.936 1.00 86.88 182 SER A C 1
ATOM 1441 O O . SER A 1 182 ? 15.482 -2.858 -13.849 1.00 86.88 182 SER A O 1
ATOM 1443 N N . LEU A 1 183 ? 14.260 -3.066 -15.732 1.00 87.25 183 LEU A N 1
ATOM 1444 C CA . LEU A 1 183 ? 13.596 -4.310 -15.362 1.00 87.25 183 LEU A CA 1
ATOM 1445 C C . LEU A 1 183 ? 14.592 -5.466 -15.193 1.00 87.25 183 LEU A C 1
ATOM 1447 O O . LEU A 1 183 ? 14.437 -6.298 -14.294 1.00 87.25 183 LEU A O 1
ATOM 1451 N N . LEU A 1 184 ? 15.665 -5.501 -15.992 1.00 86.62 184 LEU A N 1
ATOM 1452 C CA . LEU A 1 184 ? 16.752 -6.466 -15.801 1.00 86.62 184 LEU A CA 1
ATOM 1453 C C . LEU A 1 184 ? 17.379 -6.345 -14.402 1.00 86.62 184 LEU A C 1
ATOM 1455 O O . LEU A 1 184 ? 17.605 -7.365 -13.742 1.00 86.62 184 LEU A O 1
ATOM 1459 N N . ARG A 1 185 ? 17.618 -5.117 -13.921 1.00 87.06 185 ARG A N 1
ATOM 1460 C CA . ARG A 1 185 ? 18.151 -4.872 -12.569 1.00 87.06 185 ARG A CA 1
ATOM 1461 C C . ARG A 1 185 ? 17.164 -5.302 -11.486 1.00 87.06 185 ARG A C 1
ATOM 1463 O O . ARG A 1 185 ? 17.576 -5.921 -10.509 1.00 87.06 185 ARG A O 1
ATOM 1470 N N . VAL A 1 186 ? 15.865 -5.072 -11.684 1.00 87.62 186 VAL A N 1
ATOM 1471 C CA . VAL A 1 186 ? 14.811 -5.584 -10.785 1.00 87.62 186 VAL A CA 1
ATOM 1472 C C . VAL A 1 186 ? 14.855 -7.112 -10.710 1.00 87.62 186 VAL A C 1
ATOM 1474 O O . VAL A 1 186 ? 14.841 -7.687 -9.622 1.00 87.62 186 VAL A O 1
ATOM 1477 N N . ALA A 1 187 ? 14.982 -7.796 -11.849 1.00 86.00 187 ALA A N 1
ATOM 1478 C CA . ALA A 1 187 ? 15.085 -9.253 -11.884 1.00 86.00 187 ALA A CA 1
ATOM 1479 C C . ALA A 1 187 ? 16.347 -9.768 -11.165 1.00 86.00 187 ALA A C 1
ATOM 1481 O O . ALA 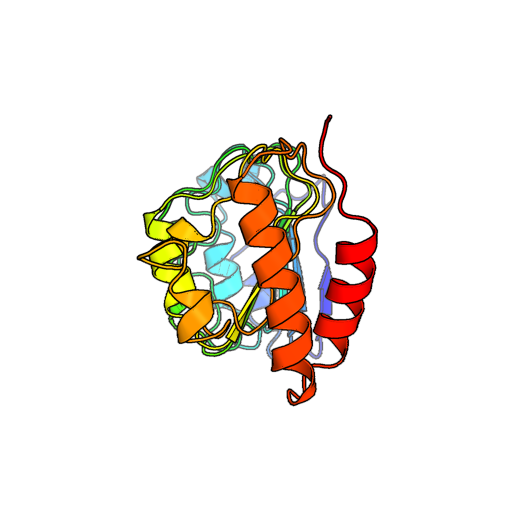A 1 187 ? 16.293 -10.775 -10.453 1.00 86.00 187 ALA A O 1
ATOM 1482 N N . GLN A 1 188 ? 17.488 -9.090 -11.322 1.00 87.31 188 GLN A N 1
ATOM 1483 C CA . GLN A 1 188 ? 18.720 -9.418 -10.595 1.00 87.31 188 GLN A CA 1
ATOM 1484 C C . GLN A 1 188 ? 18.558 -9.207 -9.084 1.00 87.31 188 GLN A C 1
ATOM 1486 O O . GLN A 1 188 ? 18.946 -10.086 -8.304 1.00 87.31 188 GLN A O 1
ATOM 1491 N N . TRP A 1 189 ? 17.925 -8.102 -8.681 1.00 87.94 189 TRP A N 1
ATOM 1492 C CA . TRP A 1 189 ? 17.595 -7.819 -7.289 1.00 87.94 189 TRP A CA 1
ATOM 1493 C C . TRP A 1 189 ? 16.699 -8.912 -6.695 1.00 87.94 189 TRP A C 1
ATOM 1495 O O . TRP A 1 189 ? 17.055 -9.487 -5.669 1.00 87.94 189 TRP A O 1
ATOM 1505 N N . LEU A 1 190 ? 15.611 -9.297 -7.374 1.00 85.94 190 LEU A N 1
ATOM 1506 C CA . LEU A 1 190 ? 14.682 -10.343 -6.918 1.00 85.94 190 LEU A CA 1
ATOM 1507 C C . LEU A 1 190 ? 15.387 -11.689 -6.700 1.00 85.94 190 LEU A C 1
ATOM 1509 O O . LEU A 1 190 ? 15.174 -12.355 -5.685 1.00 85.94 190 LEU A O 1
ATOM 1513 N N . ARG A 1 191 ? 16.275 -12.090 -7.621 1.00 85.25 191 ARG A N 1
ATOM 1514 C CA . ARG A 1 191 ? 17.073 -13.323 -7.474 1.00 85.25 191 ARG A CA 1
ATOM 1515 C C . ARG A 1 191 ? 18.002 -13.260 -6.266 1.00 85.25 191 ARG A C 1
ATOM 1517 O O . ARG A 1 191 ? 18.188 -14.269 -5.589 1.00 85.25 191 ARG A O 1
ATOM 1524 N N . ARG A 1 192 ? 18.618 -12.104 -6.008 1.00 86.19 192 ARG A N 1
ATOM 1525 C CA . ARG A 1 192 ? 19.470 -11.911 -4.833 1.00 86.19 192 ARG A CA 1
ATOM 1526 C C . ARG A 1 192 ? 18.647 -11.929 -3.550 1.00 86.19 192 ARG A C 1
ATOM 1528 O O . ARG A 1 192 ? 19.019 -12.662 -2.638 1.00 86.19 192 ARG A O 1
ATOM 1535 N N . TRP A 1 193 ? 17.533 -11.203 -3.516 1.00 85.44 193 TRP A N 1
ATOM 1536 C CA . TRP A 1 193 ? 16.608 -11.169 -2.387 1.00 85.44 193 TRP A CA 1
ATOM 1537 C C . TRP A 1 193 ? 16.173 -12.585 -2.001 1.00 85.44 193 TRP A C 1
ATOM 1539 O O . TRP A 1 193 ? 16.335 -12.988 -0.852 1.00 85.44 193 TRP A O 1
ATOM 1549 N N . LEU A 1 194 ? 15.778 -13.410 -2.978 1.00 81.56 194 LEU A N 1
ATOM 1550 C CA . LEU A 1 194 ? 15.438 -14.816 -2.743 1.00 81.56 194 LEU A CA 1
ATOM 1551 C C . LEU A 1 194 ? 16.560 -15.623 -2.070 1.00 81.56 194 LEU A C 1
ATOM 1553 O O . LEU A 1 194 ? 16.255 -16.508 -1.275 1.00 81.56 194 LEU A O 1
ATOM 1557 N N . ARG A 1 195 ? 17.836 -15.347 -2.382 1.00 83.25 195 ARG A N 1
ATOM 1558 C CA . ARG A 1 195 ? 18.994 -16.014 -1.756 1.00 83.25 195 ARG A CA 1
ATOM 1559 C C . ARG A 1 195 ? 19.259 -15.505 -0.342 1.00 83.25 195 ARG A C 1
ATOM 1561 O O . ARG A 1 195 ? 19.574 -16.301 0.537 1.00 83.25 195 ARG A O 1
ATOM 1568 N N . GLU A 1 196 ? 19.137 -14.200 -0.122 1.00 81.81 196 GLU A N 1
ATOM 1569 C CA . GLU A 1 196 ? 19.372 -13.579 1.186 1.00 81.81 196 GLU A CA 1
ATOM 1570 C C . GLU A 1 196 ? 18.281 -13.963 2.198 1.00 81.81 196 GLU A C 1
ATOM 1572 O O . GLU A 1 196 ? 18.586 -14.268 3.351 1.00 81.81 196 GLU A O 1
ATOM 1577 N N . GLN A 1 197 ? 17.025 -14.077 1.753 1.00 73.25 197 GLN A N 1
ATOM 1578 C CA . GLN A 1 197 ? 15.899 -14.472 2.605 1.00 73.25 197 GLN A CA 1
ATOM 1579 C C . GLN A 1 197 ? 15.840 -15.974 2.930 1.00 73.25 197 GLN A C 1
ATOM 1581 O O . GLN A 1 197 ? 14.980 -16.396 3.701 1.00 73.25 197 GLN A O 1
ATOM 1586 N N . VAL A 1 198 ? 16.763 -16.809 2.426 1.00 56.62 198 VAL A N 1
ATOM 1587 C CA . VAL A 1 198 ? 16.836 -18.242 2.798 1.00 56.62 198 VAL A CA 1
ATOM 1588 C C . VAL A 1 198 ? 17.038 -18.435 4.309 1.00 56.62 198 VAL A C 1
ATOM 1590 O O . VAL A 1 198 ? 16.683 -19.485 4.838 1.00 56.62 198 VAL A O 1
ATOM 1593 N N . ARG A 1 199 ? 17.549 -17.416 5.012 1.00 53.06 199 ARG A N 1
ATOM 1594 C CA . ARG A 1 199 ? 17.786 -17.423 6.465 1.00 53.06 199 ARG A CA 1
ATOM 1595 C C . ARG A 1 199 ? 16.669 -16.765 7.294 1.00 53.06 199 ARG A C 1
ATOM 1597 O O . ARG A 1 199 ? 16.783 -16.728 8.514 1.00 53.06 199 ARG A O 1
ATOM 1604 N N . SER A 1 200 ? 15.625 -16.234 6.654 1.00 54.47 200 SER A N 1
ATOM 1605 C CA . SER A 1 200 ? 14.529 -15.494 7.296 1.00 54.47 200 SER A CA 1
ATOM 1606 C C . SER A 1 200 ? 13.301 -16.387 7.524 1.00 54.47 200 SER A C 1
ATOM 1608 O O . SER A 1 200 ? 12.991 -17.255 6.711 1.00 54.47 200 SER A O 1
ATOM 1610 N N . THR A 1 201 ? 12.591 -16.183 8.636 1.00 50.78 201 THR A N 1
ATOM 1611 C CA . THR A 1 201 ? 11.474 -17.017 9.125 1.00 50.78 201 THR A CA 1
ATOM 1612 C C . THR A 1 201 ? 10.138 -16.800 8.399 1.00 50.78 201 THR A C 1
ATOM 1614 O O . THR A 1 201 ? 9.150 -17.453 8.728 1.00 50.78 201 THR A O 1
ATOM 1617 N N . VAL A 1 202 ? 10.073 -15.918 7.395 1.00 56.34 202 VAL A N 1
ATOM 1618 C CA . VAL A 1 202 ? 8.820 -15.557 6.704 1.00 56.34 202 VAL A CA 1
ATOM 1619 C C . VAL A 1 202 ? 8.548 -16.506 5.524 1.00 56.34 202 VAL A C 1
ATOM 1621 O O . VAL A 1 202 ? 8.721 -16.161 4.353 1.00 56.34 202 VAL A O 1
ATOM 1624 N N . LEU A 1 203 ? 8.152 -17.743 5.837 1.00 56.69 203 LEU A N 1
ATOM 1625 C CA . LEU A 1 203 ? 7.963 -18.830 4.863 1.00 56.69 203 LEU A CA 1
ATOM 1626 C C . LEU A 1 203 ? 6.877 -18.519 3.805 1.00 56.69 203 LEU A C 1
ATOM 1628 O O . LEU A 1 203 ? 7.071 -18.801 2.621 1.00 56.69 203 LEU A O 1
ATOM 1632 N N . ASP A 1 204 ? 5.772 -17.885 4.209 1.00 61.12 204 ASP A N 1
ATOM 1633 C CA . ASP A 1 204 ? 4.602 -17.652 3.345 1.00 61.12 204 ASP A CA 1
ATOM 1634 C C . ASP A 1 204 ? 4.859 -16.629 2.234 1.00 61.12 204 ASP A C 1
ATOM 1636 O O . ASP A 1 204 ? 4.485 -16.841 1.076 1.00 61.12 204 ASP A O 1
ATOM 1640 N N . VAL A 1 205 ? 5.541 -15.527 2.555 1.00 60.53 205 VAL A N 1
ATOM 1641 C CA . VAL A 1 205 ? 5.854 -14.475 1.576 1.00 60.53 205 VAL A CA 1
ATOM 1642 C C . VAL A 1 205 ? 6.853 -14.989 0.543 1.00 60.53 205 VAL A C 1
ATOM 1644 O O . VAL A 1 205 ? 6.701 -14.735 -0.650 1.00 60.53 205 VAL A O 1
ATOM 1647 N N . ARG A 1 206 ? 7.822 -15.808 0.967 1.00 64.19 206 ARG A N 1
ATOM 1648 C CA . ARG A 1 206 ? 8.779 -16.456 0.065 1.00 64.19 206 ARG A CA 1
ATOM 1649 C C . ARG A 1 206 ? 8.092 -17.409 -0.913 1.00 64.19 206 ARG A C 1
ATOM 1651 O O . ARG A 1 206 ? 8.422 -17.385 -2.096 1.00 64.19 206 ARG A O 1
ATOM 1658 N N . LEU A 1 207 ? 7.139 -18.225 -0.459 1.00 64.19 207 LEU A N 1
ATOM 1659 C CA . LEU A 1 207 ? 6.391 -19.134 -1.338 1.00 64.19 207 LEU A CA 1
ATOM 1660 C C . LEU A 1 207 ? 5.576 -18.364 -2.384 1.00 64.19 207 LEU A C 1
ATOM 1662 O O . LEU A 1 207 ? 5.629 -18.704 -3.569 1.00 64.19 207 LEU A O 1
ATOM 1666 N N . ARG A 1 208 ? 4.897 -17.285 -1.971 1.00 65.12 208 ARG A N 1
ATOM 1667 C CA . ARG A 1 208 ? 4.173 -16.394 -2.892 1.00 65.12 208 ARG A CA 1
ATOM 1668 C C . ARG A 1 208 ? 5.124 -15.726 -3.884 1.00 65.12 208 ARG A C 1
ATOM 1670 O O . ARG A 1 208 ? 4.899 -15.813 -5.087 1.00 65.12 208 ARG A O 1
ATOM 1677 N N . ALA A 1 209 ? 6.222 -15.142 -3.409 1.00 64.19 209 ALA A N 1
ATOM 1678 C CA . ALA A 1 209 ? 7.189 -14.458 -4.261 1.00 64.19 209 ALA A CA 1
ATOM 1679 C C . ALA A 1 209 ? 7.845 -15.408 -5.278 1.00 64.19 209 ALA A C 1
ATOM 1681 O O . ALA A 1 209 ? 7.908 -15.088 -6.461 1.00 64.19 209 ALA A O 1
ATOM 1682 N N . VAL A 1 210 ? 8.267 -16.613 -4.870 1.00 66.81 210 VAL A N 1
ATOM 1683 C CA . VAL A 1 210 ? 8.843 -17.617 -5.789 1.00 66.81 210 VAL A CA 1
ATOM 1684 C C . VAL A 1 210 ? 7.837 -18.041 -6.859 1.00 66.81 210 VAL A C 1
ATOM 1686 O O . VAL A 1 210 ? 8.201 -18.145 -8.034 1.00 66.81 210 VAL A O 1
ATOM 1689 N N . ALA A 1 211 ? 6.582 -18.285 -6.474 1.00 65.50 211 ALA A N 1
ATOM 1690 C CA . ALA A 1 211 ? 5.535 -18.669 -7.415 1.00 65.50 211 ALA A CA 1
ATOM 1691 C C . ALA A 1 211 ? 5.253 -17.564 -8.446 1.00 65.50 211 ALA A C 1
ATOM 1693 O O . ALA A 1 211 ? 5.011 -17.880 -9.611 1.00 65.50 211 ALA A O 1
ATOM 1694 N N . GLN A 1 212 ? 5.319 -16.293 -8.038 1.00 66.88 212 GLN A N 1
ATOM 1695 C CA . GLN A 1 212 ? 5.033 -15.154 -8.913 1.00 66.88 212 GLN A CA 1
ATOM 1696 C C . GLN A 1 212 ? 6.225 -14.725 -9.773 1.00 66.88 212 GLN A C 1
ATOM 1698 O O . GLN A 1 212 ? 6.034 -14.411 -10.944 1.00 66.88 212 GLN A O 1
ATOM 1703 N N . ILE A 1 213 ? 7.461 -14.798 -9.266 1.00 68.06 213 ILE A N 1
ATOM 1704 C CA . ILE A 1 213 ? 8.673 -14.500 -10.056 1.00 68.06 213 ILE A CA 1
ATOM 1705 C C . ILE A 1 213 ? 8.755 -15.402 -11.291 1.00 68.06 213 ILE A C 1
ATOM 1707 O O . ILE A 1 213 ? 9.141 -14.949 -12.363 1.00 68.06 213 ILE A O 1
ATOM 1711 N N . ARG A 1 214 ? 8.346 -16.671 -11.171 1.00 65.62 214 ARG A N 1
ATOM 1712 C CA . ARG A 1 214 ? 8.308 -17.614 -12.302 1.00 65.62 214 ARG A CA 1
ATOM 1713 C C . ARG A 1 214 ? 7.265 -17.266 -13.367 1.00 65.62 214 ARG A C 1
ATOM 1715 O O . ARG A 1 214 ? 7.361 -17.779 -14.475 1.00 65.62 214 ARG A O 1
ATOM 1722 N N . LYS A 1 215 ? 6.271 -16.447 -13.024 1.00 67.81 215 LYS A N 1
ATOM 1723 C CA . LYS A 1 215 ? 5.174 -16.030 -13.907 1.00 67.81 215 LYS A CA 1
ATOM 1724 C C . LYS A 1 215 ? 5.354 -14.611 -14.446 1.00 67.81 215 LYS A C 1
ATOM 1726 O O . LYS A 1 215 ? 4.544 -14.175 -15.254 1.00 67.81 215 LYS A O 1
ATOM 1731 N N . ALA A 1 216 ? 6.365 -13.879 -13.982 1.00 67.56 216 ALA A N 1
ATOM 1732 C CA . ALA A 1 216 ? 6.613 -12.519 -14.427 1.00 67.56 216 ALA A CA 1
ATOM 1733 C C . ALA A 1 216 ? 7.106 -12.527 -15.882 1.00 67.56 216 ALA A C 1
ATOM 1735 O O . ALA A 1 216 ? 8.177 -13.051 -16.185 1.00 67.56 216 ALA A O 1
ATOM 1736 N N . THR A 1 217 ? 6.312 -11.937 -16.768 1.00 71.94 217 THR A N 1
ATOM 1737 C CA . THR A 1 217 ? 6.626 -11.719 -18.183 1.00 71.94 217 THR A CA 1
ATOM 1738 C C . THR A 1 217 ? 6.685 -10.219 -18.458 1.00 71.94 217 THR A C 1
ATOM 1740 O O . THR A 1 217 ? 5.998 -9.445 -17.791 1.00 71.94 217 THR A O 1
ATOM 1743 N N . CYS A 1 218 ? 7.491 -9.805 -19.432 1.00 78.75 218 CYS A N 1
ATOM 1744 C CA . CYS A 1 218 ? 7.473 -8.449 -19.979 1.00 78.75 218 CYS A CA 1
ATOM 1745 C C . CYS A 1 218 ? 7.059 -8.497 -21.453 1.00 78.75 218 CYS A C 1
ATOM 1747 O O . CYS A 1 218 ? 7.116 -9.559 -22.080 1.00 78.75 218 CYS A O 1
ATOM 1749 N N . LEU A 1 219 ? 6.580 -7.370 -21.970 1.00 77.81 219 LEU A N 1
ATOM 1750 C CA . LEU A 1 219 ? 6.219 -7.214 -23.373 1.00 77.81 219 LEU A CA 1
ATOM 1751 C C . LEU A 1 219 ? 7.508 -7.089 -24.198 1.00 77.81 219 LEU A C 1
ATOM 1753 O O . LEU A 1 219 ? 8.360 -6.258 -23.877 1.00 77.81 219 LEU A O 1
ATOM 1757 N N . THR A 1 220 ? 7.651 -7.950 -25.209 1.00 59.00 220 THR A N 1
ATOM 1758 C CA . THR A 1 220 ? 8.760 -7.937 -26.179 1.00 59.00 220 THR A CA 1
ATOM 1759 C C . THR A 1 220 ? 8.602 -6.834 -27.204 1.00 59.00 220 THR A C 1
ATOM 1761 O O . THR A 1 220 ? 7.465 -6.710 -27.715 1.00 59.00 220 THR A O 1
#

Radius of gyration: 18.09 Å; chains: 1; bounding box: 55×34×50 Å

Secondary structure (DSSP, 8-state):
-----EEE----TT-----GGGGTT-TT--EEEEE--HHHHTTT--HHHHHTT-TT--EEEEE--SSEESSSSTT---TT--EEEEEETT--EE-TTTTTTGGG-SEEEEEEEEE------HHHHHHHTT-TEEEEE--SS------GGGTSSSTTHHHHH-SGGGTTEEE-TTS--B-SHHHHHHHHHHHHHHHHGGGSS-HHHHHHHHHHHTT---B-